Protein AF-A0A1E5JLS2-F1 (afdb_monomer_lite)

Secondary structure (DSSP, 8-state):
-----HHHHTPPPHHHHHHHHHHHHHHHHTTS-----HHHHHHHHHHHHTS-HHHHHHHHTT-HHHHHHHT-GGGHHHHHHHHHHHTTT-----TT---TTSPPPPP-----TTS-HHHHHHHHHHHHHHHHHHT-SSHHHHTTHHHHHHHHHHTT-HHHHHHHHHHHHHTT-HHHHHHHHHHHHHHHSHHHHHHHHHHHHHTT-HHHHHHHHHHHHHHGGG-HHHHHHHTTT--HHHHHHHTT-S-HHHHHHHHHHHTT--HHHIIIIIHHHHHHHHHHHHHHHHHHHHHHHHHHHHHHHTSSS--

Radius of gyration: 22.52 Å; chains: 1; bounding box: 64×56×57 Å

Structure (mmCIF, N/CA/C/O backbone):
data_AF-A0A1E5JLS2-F1
#
_entry.id   AF-A0A1E5JLS2-F1
#
loop_
_atom_site.group_PDB
_atom_site.id
_atom_site.type_symbol
_atom_site.label_atom_id
_atom_site.label_alt_id
_atom_site.label_comp_id
_atom_site.label_asym_id
_atom_site.label_entity_id
_atom_site.label_seq_id
_atom_site.pdbx_PDB_ins_code
_atom_site.Cartn_x
_atom_site.Cartn_y
_atom_site.Cartn_z
_atom_site.occupancy
_atom_site.B_iso_or_equiv
_atom_site.auth_seq_id
_atom_site.auth_comp_id
_atom_site.auth_asym_id
_atom_site.auth_atom_id
_atom_site.pdbx_PDB_model_num
ATOM 1 N N . MET A 1 1 ? 0.277 -10.125 23.433 1.00 74.19 1 MET A N 1
ATOM 2 C CA . MET A 1 1 ? -0.309 -10.535 22.139 1.00 74.19 1 MET A CA 1
ATOM 3 C C . MET A 1 1 ? -0.259 -12.048 22.099 1.00 74.19 1 MET A C 1
ATOM 5 O O . MET A 1 1 ? 0.750 -12.600 22.521 1.00 74.19 1 MET A O 1
ATOM 9 N N . GLU A 1 2 ? -1.341 -12.707 21.701 1.00 82.81 2 GLU A N 1
ATOM 10 C CA . GLU A 1 2 ? -1.431 -14.172 21.689 1.00 82.81 2 GLU A CA 1
ATOM 11 C C . GLU A 1 2 ? -1.389 -14.702 20.254 1.00 82.81 2 GLU A C 1
ATOM 13 O O . GLU A 1 2 ? -1.868 -14.052 19.325 1.00 82.81 2 GLU A O 1
ATOM 18 N N . HIS A 1 3 ? -0.811 -15.889 20.062 1.00 88.25 3 HIS A N 1
ATOM 19 C CA . HIS A 1 3 ? -0.786 -16.548 18.759 1.00 88.25 3 HIS A CA 1
ATOM 20 C C . HIS A 1 3 ? -2.122 -17.230 18.477 1.00 88.25 3 HIS A C 1
ATOM 22 O O . HIS A 1 3 ? -2.352 -18.370 18.888 1.00 88.25 3 HIS A O 1
ATOM 28 N N . ILE A 1 4 ? -2.994 -16.548 17.742 1.00 91.31 4 ILE A N 1
ATOM 29 C CA . ILE A 1 4 ? -4.326 -17.050 17.405 1.00 91.31 4 ILE A CA 1
ATOM 30 C C . ILE A 1 4 ? -4.584 -17.001 15.889 1.00 91.31 4 ILE A C 1
ATOM 32 O O . ILE A 1 4 ? -4.077 -16.101 15.207 1.00 91.31 4 ILE A O 1
ATOM 36 N N . PRO A 1 5 ? -5.364 -17.950 15.333 1.00 91.62 5 PRO A N 1
ATOM 37 C CA . PRO A 1 5 ? -5.808 -17.885 13.943 1.00 91.62 5 PRO A CA 1
ATOM 38 C C . PRO A 1 5 ? -6.613 -16.610 13.675 1.00 91.62 5 PRO A C 1
ATOM 40 O O . PRO A 1 5 ? -7.344 -16.149 14.551 1.00 91.62 5 PRO A O 1
ATOM 43 N N . PHE A 1 6 ? -6.567 -16.097 12.442 1.00 89.25 6 PHE A N 1
ATOM 44 C CA . PHE A 1 6 ? -7.318 -14.895 12.049 1.00 89.25 6 PHE A CA 1
ATOM 45 C C . PHE A 1 6 ? -8.823 -14.998 12.360 1.00 89.25 6 PHE A C 1
ATOM 47 O O . PHE A 1 6 ? -9.441 -14.038 12.809 1.00 89.25 6 PHE A O 1
ATOM 54 N N . THR A 1 7 ? -9.410 -16.185 12.182 1.00 89.69 7 THR A N 1
ATOM 55 C CA . THR A 1 7 ? -10.832 -16.446 12.460 1.00 89.69 7 THR A CA 1
ATOM 56 C C . THR A 1 7 ? -11.202 -16.301 13.932 1.00 89.69 7 THR A C 1
ATOM 58 O O . THR A 1 7 ? -12.337 -15.951 14.229 1.00 89.69 7 THR A O 1
ATOM 61 N N . GLU A 1 8 ? -10.275 -16.580 14.849 1.00 92.00 8 GLU A N 1
ATOM 62 C CA . GLU A 1 8 ? -10.474 -16.353 16.284 1.00 92.00 8 GLU A CA 1
ATOM 63 C C . GLU A 1 8 ? -10.128 -14.915 16.654 1.00 92.00 8 GLU A C 1
ATOM 65 O O . GLU A 1 8 ? -10.829 -14.294 17.445 1.00 92.00 8 GLU A O 1
ATOM 70 N N . PHE A 1 9 ? -9.102 -14.352 16.017 1.00 91.12 9 PHE A N 1
ATOM 71 C CA . PHE A 1 9 ? -8.720 -12.964 16.210 1.00 91.12 9 PHE A CA 1
ATOM 72 C C . PHE A 1 9 ? -9.867 -12.005 15.940 1.00 91.12 9 PHE A C 1
ATOM 74 O O . PHE A 1 9 ? -10.060 -11.094 16.722 1.00 91.12 9 PHE A O 1
ATOM 81 N N . VAL A 1 10 ? -10.690 -12.191 14.914 1.00 91.88 10 VAL A N 1
ATOM 82 C CA . VAL A 1 10 ? -11.803 -11.254 14.662 1.00 91.88 10 VAL A CA 1
ATOM 83 C C . VAL A 1 10 ? -12.985 -11.395 15.637 1.00 91.88 10 VAL A C 1
ATOM 85 O O . VAL A 1 10 ? -13.866 -10.539 15.635 1.00 91.88 10 VAL A O 1
ATOM 88 N N . LYS A 1 11 ? -13.022 -12.429 16.493 1.00 93.19 11 LYS A N 1
ATOM 89 C CA . LYS A 1 11 ? -14.138 -12.656 17.429 1.00 93.19 11 LYS A CA 1
ATOM 90 C C . LYS A 1 11 ? -14.024 -11.803 18.679 1.00 93.19 11 LYS A C 1
ATOM 92 O O . LYS A 1 11 ? -13.071 -11.940 19.435 1.00 93.19 11 LYS A O 1
ATOM 97 N N . LEU A 1 12 ? -15.039 -10.995 18.937 1.00 93.12 12 LEU A N 1
ATOM 98 C CA . LEU A 1 12 ? -15.065 -10.105 20.092 1.00 93.12 12 LEU A CA 1
ATOM 99 C C . LEU A 1 12 ? -15.549 -10.817 21.362 1.00 93.12 12 LEU A C 1
ATOM 101 O O . LEU A 1 12 ? -16.460 -11.648 21.308 1.00 93.12 12 LEU A O 1
ATOM 105 N N . SER A 1 13 ? -14.968 -10.462 22.508 1.00 93.56 13 SER A N 1
ATOM 106 C CA . SER A 1 13 ? -15.474 -10.860 23.823 1.00 93.56 13 SER A CA 1
ATOM 107 C C . SER A 1 13 ? -16.795 -10.150 24.146 1.00 93.56 13 SER A C 1
ATOM 109 O O . SER A 1 13 ? -17.189 -9.175 23.501 1.00 93.56 13 SER A O 1
ATOM 111 N N . LYS A 1 14 ? -17.497 -10.618 25.184 1.00 94.31 14 LYS A N 1
ATOM 112 C CA . LYS A 1 14 ? -18.733 -9.970 25.641 1.00 94.31 14 LYS A CA 1
ATOM 113 C C . LYS A 1 14 ? -18.470 -8.543 26.135 1.00 94.31 14 LYS A C 1
ATOM 115 O O . LYS A 1 14 ? -19.267 -7.649 25.876 1.00 94.31 14 LYS A O 1
ATOM 120 N N . GLU A 1 15 ? -17.356 -8.332 26.823 1.00 93.94 15 GLU A N 1
ATOM 121 C CA . GLU A 1 15 ? -16.910 -7.032 27.326 1.00 93.94 15 GLU A CA 1
ATOM 122 C C . GLU A 1 15 ? -16.565 -6.085 26.170 1.00 93.94 15 GLU A C 1
ATOM 124 O O . GLU A 1 15 ? -16.972 -4.924 26.184 1.00 93.94 15 GLU A O 1
ATOM 129 N N . GLU A 1 16 ? -15.890 -6.595 25.135 1.00 94.31 16 GLU A N 1
ATOM 130 C CA . GLU A 1 16 ? -15.581 -5.840 23.915 1.00 94.31 16 GLU A CA 1
ATOM 131 C C . GLU A 1 16 ? -16.859 -5.422 23.172 1.00 94.31 16 GLU A C 1
ATOM 133 O O . GLU A 1 16 ? -16.978 -4.276 22.741 1.00 94.31 16 GLU A O 1
ATOM 138 N N . LEU A 1 17 ? -17.857 -6.308 23.083 1.00 93.38 17 LEU A N 1
ATOM 139 C CA . LEU A 1 17 ? -19.166 -5.975 22.512 1.00 93.38 17 LEU A CA 1
ATOM 140 C C . LEU A 1 17 ? -19.891 -4.893 23.324 1.00 93.38 17 LEU A C 1
ATOM 142 O O . LEU A 1 17 ? -20.446 -3.964 22.743 1.00 93.38 17 LEU A O 1
ATOM 146 N N . ILE A 1 18 ? -19.845 -4.963 24.659 1.00 92.88 18 ILE A N 1
ATOM 147 C CA . ILE A 1 18 ? -20.436 -3.933 25.527 1.00 92.88 18 ILE A CA 1
ATOM 148 C C . ILE A 1 18 ? -19.786 -2.568 25.279 1.00 92.88 18 ILE A C 1
ATOM 150 O O . ILE A 1 18 ? -20.497 -1.565 25.203 1.00 92.88 18 ILE A O 1
ATOM 154 N N . ALA A 1 19 ? -18.463 -2.525 25.105 1.00 92.62 19 ALA A N 1
ATOM 155 C CA . ALA A 1 19 ? -17.741 -1.292 24.795 1.00 92.62 19 ALA A CA 1
ATOM 156 C C . ALA A 1 19 ? -18.137 -0.690 23.431 1.00 92.62 19 ALA A C 1
ATOM 158 O O . ALA A 1 19 ? -18.098 0.528 23.266 1.00 92.62 19 ALA A O 1
ATOM 159 N N . LEU A 1 20 ? -18.560 -1.519 22.470 1.00 93.50 20 LEU A N 1
ATOM 160 C CA . LEU A 1 20 ? -19.018 -1.084 21.145 1.00 93.50 20 LEU A CA 1
ATOM 161 C C . LEU A 1 20 ? -20.494 -0.661 21.105 1.00 93.50 20 LEU A C 1
ATOM 163 O O . LEU A 1 20 ? -20.899 0.029 20.171 1.00 93.50 20 LEU A O 1
ATOM 167 N N . ASN A 1 21 ? -21.311 -1.024 22.096 1.00 92.00 21 ASN A N 1
ATOM 168 C CA . ASN A 1 21 ? -22.744 -0.704 22.096 1.00 92.00 21 ASN A CA 1
ATOM 169 C C . ASN A 1 21 ? -23.070 0.774 21.799 1.00 92.00 21 ASN A C 1
ATOM 171 O O . ASN A 1 21 ? -23.994 1.010 21.019 1.00 92.00 21 ASN A O 1
ATOM 175 N N . PRO A 1 22 ? -22.346 1.779 22.340 1.00 90.88 22 PRO A N 1
ATOM 176 C CA . PRO A 1 22 ? -22.648 3.180 22.053 1.00 90.88 22 PRO A CA 1
ATOM 177 C C . PRO A 1 22 ? -22.520 3.538 20.567 1.00 90.88 22 PRO A C 1
ATOM 179 O O . PRO A 1 22 ? -23.363 4.261 20.043 1.00 90.88 22 PRO A O 1
ATOM 182 N N . ILE A 1 23 ? -21.495 3.022 19.876 1.00 90.31 23 ILE A N 1
ATOM 183 C CA . ILE A 1 23 ? -21.289 3.306 18.448 1.00 90.31 23 ILE A CA 1
ATOM 184 C C . ILE A 1 23 ? -22.257 2.504 17.575 1.00 90.31 23 ILE A C 1
ATOM 186 O O . ILE A 1 23 ? -22.795 3.038 16.609 1.00 90.31 23 ILE A O 1
ATOM 190 N N . LEU A 1 24 ? -22.554 1.257 17.950 1.00 89.31 24 LEU A N 1
ATOM 191 C CA . LEU A 1 24 ? -23.517 0.422 17.230 1.00 89.31 24 LEU A CA 1
ATOM 192 C C . LEU A 1 24 ? -24.934 1.011 17.303 1.00 89.31 24 LEU A C 1
ATOM 194 O O . LEU A 1 24 ? -25.602 1.112 16.276 1.00 89.31 24 LEU A O 1
ATOM 198 N N . ALA A 1 25 ? -25.352 1.499 18.474 1.00 87.69 25 ALA A N 1
ATOM 199 C CA . ALA A 1 25 ? -26.635 2.181 18.637 1.00 87.69 25 ALA A CA 1
ATOM 200 C C . ALA A 1 25 ? -26.721 3.469 17.798 1.00 87.69 25 ALA A C 1
ATOM 202 O O . ALA A 1 25 ? -27.772 3.776 17.237 1.00 87.69 25 ALA A O 1
ATOM 203 N N . LEU A 1 26 ? -25.619 4.218 17.673 1.00 84.12 26 LEU A N 1
ATOM 204 C CA . LEU A 1 26 ? -25.571 5.410 16.822 1.00 84.12 26 LEU A CA 1
ATOM 205 C C . LEU A 1 26 ? -25.685 5.079 15.334 1.00 84.12 26 LEU A C 1
ATOM 207 O O . LEU A 1 26 ? -26.393 5.784 14.620 1.00 84.12 26 LEU A O 1
ATOM 211 N N . ILE A 1 27 ? -25.036 4.009 14.872 1.00 85.69 27 ILE A N 1
ATOM 212 C CA . ILE A 1 27 ? -25.142 3.537 13.482 1.00 85.69 27 ILE A CA 1
ATOM 213 C C . ILE A 1 27 ? -26.592 3.167 13.143 1.00 85.69 27 ILE A C 1
ATOM 215 O O . ILE A 1 27 ? -27.071 3.465 12.050 1.00 85.69 27 ILE A O 1
ATOM 219 N N . GLU A 1 28 ? -27.306 2.537 14.078 1.00 82.31 28 GLU A N 1
ATOM 220 C CA . GLU A 1 28 ? -28.725 2.207 13.910 1.00 82.31 28 GLU A CA 1
ATOM 221 C C . GLU A 1 28 ? -29.607 3.465 13.863 1.00 82.31 28 GLU A C 1
ATOM 223 O O . GLU A 1 28 ? -30.515 3.551 13.038 1.00 82.31 28 GLU A O 1
ATOM 228 N N . GLN A 1 29 ? -29.308 4.469 14.693 1.00 77.38 29 GLN A N 1
ATOM 229 C CA . GLN A 1 29 ? -30.049 5.735 14.748 1.00 77.38 29 GLN A CA 1
ATOM 230 C C . GLN A 1 29 ? -29.762 6.668 13.561 1.00 77.38 29 GLN A C 1
ATOM 232 O O . GLN A 1 29 ? -30.647 7.411 13.144 1.00 77.38 29 GLN A O 1
ATOM 237 N N . GLN A 1 30 ? -28.556 6.627 12.985 1.00 68.19 30 GLN A N 1
ATOM 238 C CA . GLN A 1 30 ? -28.158 7.458 11.840 1.00 68.19 30 GLN A CA 1
ATOM 239 C C . GLN A 1 30 ? -28.903 7.139 10.535 1.00 68.19 30 GLN A C 1
ATOM 241 O O . GLN A 1 30 ? -28.790 7.901 9.578 1.00 68.19 30 GLN A O 1
ATOM 246 N N . GLN A 1 31 ? -29.699 6.066 10.478 1.00 54.69 31 GLN A N 1
ATOM 247 C CA . GLN A 1 31 ? -30.594 5.813 9.341 1.00 54.69 31 GLN A CA 1
ATOM 248 C C . GLN A 1 31 ? -31.792 6.783 9.283 1.00 54.69 31 GLN A C 1
ATOM 250 O O . GLN A 1 31 ? -32.602 6.696 8.362 1.00 54.69 31 GLN A O 1
ATOM 255 N N . GLN A 1 32 ? -31.905 7.708 10.241 1.00 44.56 32 GLN A N 1
ATOM 256 C CA . GLN A 1 32 ? -32.919 8.757 10.293 1.00 44.56 32 GLN A CA 1
ATOM 257 C C . GLN A 1 32 ? -32.227 10.124 10.390 1.00 44.56 32 GLN A C 1
ATOM 259 O O . GLN A 1 32 ? -31.684 10.462 11.436 1.00 44.56 32 GLN A O 1
ATOM 264 N N . ASP A 1 33 ? -32.218 10.852 9.269 1.00 53.22 33 ASP A N 1
ATOM 265 C CA . ASP A 1 33 ? -31.893 12.276 9.083 1.00 53.22 33 ASP A CA 1
ATOM 266 C C . ASP A 1 33 ? -30.926 12.928 10.081 1.00 53.22 33 ASP A C 1
ATOM 268 O O . ASP A 1 33 ? -31.299 13.225 11.218 1.00 53.22 33 ASP A O 1
ATOM 272 N N . LYS A 1 34 ? -29.726 13.323 9.625 1.00 54.84 34 LYS A N 1
ATOM 273 C CA . LYS A 1 34 ? -28.994 14.411 10.292 1.00 54.84 34 LYS A CA 1
ATOM 274 C C . LYS A 1 34 ? -27.991 15.139 9.408 1.00 54.84 34 LYS A C 1
ATOM 276 O O . LYS A 1 34 ? -27.135 14.541 8.770 1.00 54.84 34 LYS A O 1
ATOM 281 N N . VAL A 1 35 ? -28.103 16.462 9.478 1.00 55.00 35 VAL A N 1
ATOM 282 C CA . VAL A 1 35 ? -27.131 17.457 9.027 1.00 55.00 35 VAL A CA 1
ATOM 283 C C . VAL A 1 35 ? -25.871 17.339 9.890 1.00 55.00 35 VAL A C 1
ATOM 285 O O . VAL A 1 35 ? -25.956 17.307 11.122 1.00 55.00 35 VAL A O 1
ATOM 288 N N . GLU A 1 36 ? -24.709 17.263 9.249 1.00 65.06 36 GLU A N 1
ATOM 289 C CA . GLU A 1 36 ? -23.407 17.240 9.914 1.00 65.06 36 GLU A CA 1
ATOM 290 C C . GLU A 1 36 ? -23.174 18.571 10.646 1.00 65.06 36 GLU A C 1
ATOM 292 O O . GLU A 1 36 ? -23.172 19.641 10.044 1.00 65.06 36 GLU A O 1
ATOM 297 N N . THR A 1 37 ? -23.017 18.521 11.970 1.00 70.00 37 THR A N 1
ATOM 298 C CA . THR A 1 37 ? -22.705 19.697 12.800 1.00 70.00 37 THR A CA 1
ATOM 299 C C . THR A 1 37 ? -21.435 19.435 13.598 1.00 70.00 37 THR A C 1
ATOM 301 O O . THR A 1 37 ? -21.170 18.297 13.980 1.00 70.00 37 THR A O 1
ATOM 304 N N . GLU A 1 38 ? -20.670 20.477 13.925 1.00 72.19 38 GLU A N 1
ATOM 305 C CA . GLU A 1 38 ? -19.446 20.348 14.736 1.00 72.19 38 GLU A CA 1
ATOM 306 C C . GLU A 1 38 ? -19.695 19.648 16.085 1.00 72.19 38 GLU A C 1
ATOM 308 O O . GLU A 1 38 ? -18.884 18.842 16.545 1.00 72.19 38 GLU A O 1
ATOM 313 N N . ALA A 1 39 ? -20.856 19.901 16.700 1.00 75.81 39 ALA A N 1
ATOM 314 C CA . ALA A 1 39 ? -21.270 19.240 17.934 1.00 75.81 39 ALA A CA 1
ATOM 315 C C . ALA A 1 39 ? -21.462 17.726 17.743 1.00 75.81 39 ALA A C 1
ATOM 317 O O . ALA A 1 39 ? -21.067 16.938 18.604 1.00 75.81 39 ALA A O 1
ATOM 318 N N . TYR A 1 40 ? -22.029 17.312 16.607 1.00 77.88 40 TYR A N 1
ATOM 319 C CA . TYR A 1 40 ? -22.178 15.903 16.262 1.00 77.88 40 TYR A CA 1
ATOM 320 C C . TYR A 1 40 ? -20.813 15.227 16.074 1.00 77.88 40 TYR A C 1
ATOM 322 O O . TYR A 1 40 ? -20.554 14.184 16.678 1.00 77.88 40 TYR A O 1
ATOM 330 N N . THR A 1 41 ? -19.900 15.869 15.343 1.00 77.56 41 THR A N 1
ATOM 331 C CA . THR A 1 41 ? -18.512 15.414 15.161 1.00 77.56 41 THR A CA 1
ATOM 332 C C . THR A 1 41 ? -17.801 15.192 16.491 1.00 77.56 41 THR A C 1
ATOM 334 O O . THR A 1 41 ? -17.179 14.149 16.704 1.00 77.56 41 THR A O 1
ATOM 337 N N . ALA A 1 42 ? -17.911 16.151 17.414 1.00 82.00 42 ALA A N 1
ATOM 338 C CA . ALA A 1 42 ? -17.268 16.071 18.721 1.00 82.00 42 ALA A CA 1
ATOM 339 C C . ALA A 1 42 ? -17.778 14.877 19.545 1.00 82.00 42 ALA A C 1
ATOM 341 O O . ALA A 1 42 ? -16.978 14.176 20.172 1.00 82.00 42 ALA A O 1
ATOM 342 N N . VAL A 1 43 ? -19.088 14.607 19.506 1.00 84.00 43 VAL A N 1
ATOM 343 C CA . VAL A 1 43 ? -19.690 13.438 20.166 1.00 84.00 43 VAL A CA 1
ATOM 344 C C . VAL A 1 43 ? -19.155 12.140 19.565 1.00 84.00 43 VAL A C 1
ATOM 346 O O . VAL A 1 43 ? -18.728 11.261 20.317 1.00 84.00 43 VAL A O 1
ATOM 349 N N . LEU A 1 44 ? -19.110 12.030 18.232 1.00 85.19 44 LEU A N 1
ATOM 350 C CA . LEU A 1 44 ? -18.597 10.836 17.554 1.00 85.19 44 LEU A CA 1
ATOM 351 C C . LEU A 1 44 ? -17.142 10.546 17.917 1.00 85.19 44 LEU A C 1
ATOM 353 O O . LEU A 1 44 ? -16.807 9.435 18.333 1.00 85.19 44 LEU A O 1
ATOM 357 N N . VAL A 1 45 ? -16.284 11.562 17.813 1.00 86.75 45 VAL A N 1
ATOM 358 C CA . VAL A 1 45 ? -14.863 11.444 18.149 1.00 86.75 45 VAL A CA 1
ATOM 359 C C . VAL A 1 45 ? -14.685 11.050 19.614 1.00 86.75 45 VAL A C 1
ATOM 361 O O . VAL A 1 45 ? -13.843 10.207 19.920 1.00 86.75 45 VAL A O 1
ATOM 364 N N . ASN A 1 46 ? -15.472 11.621 20.529 1.00 88.44 46 ASN A N 1
ATOM 365 C CA . ASN A 1 46 ? -15.387 11.286 21.948 1.00 88.44 46 ASN A CA 1
ATOM 366 C C . ASN A 1 46 ? -15.777 9.827 22.227 1.00 88.44 46 ASN A C 1
ATOM 368 O O . ASN A 1 46 ? -15.103 9.153 23.000 1.00 88.44 46 ASN A O 1
ATOM 372 N N . ILE A 1 47 ? -16.822 9.315 21.575 1.00 88.94 47 ILE A N 1
ATOM 373 C CA . ILE A 1 47 ? -17.227 7.908 21.713 1.00 88.94 47 ILE A CA 1
ATOM 374 C C . ILE A 1 47 ? -16.121 6.986 21.204 1.00 88.94 47 ILE A C 1
ATOM 376 O O . ILE A 1 47 ? -15.699 6.086 21.924 1.00 88.94 47 ILE A O 1
ATOM 380 N N . ILE A 1 48 ? -15.596 7.254 20.007 1.00 91.38 48 ILE A N 1
ATOM 381 C CA . ILE A 1 48 ? -14.540 6.441 19.392 1.00 91.38 48 ILE A CA 1
ATOM 382 C C . ILE A 1 48 ? -13.262 6.438 20.237 1.00 91.38 48 ILE A C 1
ATOM 384 O O . ILE A 1 48 ? -12.635 5.394 20.396 1.00 91.38 48 ILE A O 1
ATOM 388 N N . LYS A 1 49 ? -12.871 7.580 20.815 1.00 90.06 49 LYS A N 1
ATOM 389 C CA . LYS A 1 49 ? -11.677 7.687 21.673 1.00 90.06 49 LYS A CA 1
ATOM 390 C C . LYS A 1 49 ? -11.729 6.790 22.910 1.00 90.06 49 LYS A C 1
ATOM 392 O O . LYS A 1 49 ? -10.672 6.398 23.394 1.00 90.06 49 LYS A O 1
ATOM 397 N N . ASN A 1 50 ? -12.926 6.476 23.401 1.00 90.38 50 ASN A N 1
ATOM 398 C CA . ASN A 1 50 ? -13.124 5.625 24.575 1.00 90.38 50 ASN A CA 1
ATOM 399 C C . ASN A 1 50 ? -13.144 4.124 24.242 1.00 90.38 50 ASN A C 1
ATOM 401 O O . ASN A 1 50 ? -13.239 3.302 25.151 1.00 90.38 50 ASN A O 1
ATOM 405 N N . ILE A 1 51 ? -13.051 3.758 22.961 1.00 93.44 51 ILE A N 1
ATOM 406 C CA . ILE A 1 51 ? -12.984 2.372 22.500 1.00 93.44 51 ILE A CA 1
ATOM 407 C C . ILE A 1 51 ? -11.522 2.048 22.180 1.00 93.44 51 ILE A C 1
ATOM 409 O O . ILE A 1 51 ? -10.823 2.831 21.530 1.00 93.44 51 ILE A O 1
ATOM 413 N N . ASP A 1 52 ? -11.048 0.881 22.620 1.00 94.00 52 ASP A N 1
ATOM 414 C CA . ASP A 1 52 ? -9.735 0.392 22.207 1.00 94.00 52 ASP A CA 1
ATOM 415 C C . ASP A 1 52 ? -9.674 0.268 20.674 1.00 94.00 52 ASP A C 1
ATOM 417 O O . ASP A 1 52 ? -10.560 -0.309 20.040 1.00 94.00 52 ASP A O 1
ATOM 421 N N . LEU A 1 53 ? -8.622 0.814 20.059 1.00 93.19 53 LEU A N 1
ATOM 422 C CA . LEU A 1 53 ? -8.513 0.831 18.598 1.00 93.19 53 LEU A CA 1
ATOM 423 C C . LEU A 1 53 ? -8.428 -0.587 18.024 1.00 93.19 53 LEU A C 1
ATOM 425 O O . LEU A 1 53 ? -8.971 -0.837 16.951 1.00 93.19 53 LEU A O 1
ATOM 429 N N . GLY A 1 54 ? -7.772 -1.513 18.726 1.00 93.69 54 GLY A N 1
ATOM 430 C CA . GLY A 1 54 ? -7.702 -2.908 18.313 1.00 93.69 54 GLY A CA 1
ATOM 431 C C . GLY A 1 54 ? -9.078 -3.563 18.304 1.00 93.69 54 GLY A C 1
ATOM 432 O O . GLY A 1 54 ? -9.434 -4.211 17.321 1.00 93.69 54 GLY A O 1
ATOM 433 N N . VAL A 1 55 ? -9.881 -3.330 19.345 1.00 95.38 55 VAL A N 1
ATOM 434 C CA . VAL A 1 55 ? -11.287 -3.768 19.414 1.00 95.38 55 VAL A CA 1
ATOM 435 C C . VAL A 1 55 ? -12.101 -3.186 18.261 1.00 95.38 55 VAL A C 1
ATOM 437 O O . VAL A 1 55 ? -12.772 -3.936 17.551 1.00 95.38 55 VAL A O 1
ATOM 440 N N . LEU A 1 56 ? -12.001 -1.876 18.021 1.00 96.06 56 LEU A N 1
ATOM 441 C CA . LEU A 1 56 ? -12.716 -1.205 16.934 1.00 96.06 56 LEU A CA 1
ATOM 442 C C . LEU A 1 56 ? -12.326 -1.772 15.559 1.00 96.06 56 LEU A C 1
ATOM 444 O O . LEU A 1 56 ? -13.198 -2.110 14.762 1.00 96.06 56 LEU A O 1
ATOM 448 N N . ILE A 1 57 ? -11.026 -1.936 15.297 1.00 95.94 57 ILE A N 1
ATOM 449 C CA . ILE A 1 57 ? -10.508 -2.523 14.052 1.00 95.94 57 ILE A CA 1
ATOM 450 C C . ILE A 1 57 ? -11.014 -3.957 13.882 1.00 95.94 57 ILE A C 1
ATOM 452 O O . ILE A 1 57 ? -11.544 -4.294 12.824 1.00 95.94 57 ILE A O 1
ATOM 456 N N . ARG A 1 58 ? -10.900 -4.803 14.912 1.00 95.19 58 ARG A N 1
ATOM 457 C CA . ARG A 1 58 ? -11.374 -6.197 14.868 1.00 95.19 58 ARG A CA 1
ATOM 458 C C . ARG A 1 58 ? -12.868 -6.270 14.564 1.00 95.19 58 ARG A C 1
ATOM 460 O O . ARG A 1 58 ? -13.282 -7.070 13.725 1.00 95.19 58 ARG A O 1
ATOM 467 N N . ALA A 1 59 ? -13.656 -5.387 15.175 1.00 95.25 59 ALA A N 1
ATOM 468 C CA . ALA A 1 59 ? -15.089 -5.291 14.938 1.00 95.25 59 ALA A CA 1
ATOM 469 C C . ALA A 1 59 ? -15.420 -4.964 13.474 1.00 95.25 59 ALA A C 1
ATOM 471 O O . ALA A 1 59 ? -16.341 -5.558 12.916 1.00 95.25 59 ALA A O 1
ATOM 472 N N . THR A 1 60 ? -14.650 -4.092 12.815 1.00 95.88 60 THR A N 1
ATOM 473 C CA . THR A 1 60 ? -14.923 -3.688 11.419 1.00 95.88 60 THR A CA 1
ATOM 474 C C . THR A 1 60 ? -14.870 -4.847 10.418 1.00 95.88 60 THR A C 1
ATOM 476 O O . THR A 1 60 ? -15.571 -4.812 9.412 1.00 95.88 60 THR A O 1
ATOM 479 N N . PHE A 1 61 ? -14.129 -5.925 10.710 1.00 93.50 61 PHE A N 1
ATOM 480 C CA . PHE A 1 61 ? -14.120 -7.128 9.862 1.00 93.50 61 PHE A CA 1
ATOM 481 C C . PHE A 1 61 ? -15.412 -7.946 9.945 1.00 93.50 61 PHE A C 1
ATOM 483 O O . PHE A 1 61 ? -15.710 -8.709 9.028 1.00 93.50 61 PHE A O 1
ATOM 490 N N . THR A 1 62 ? -16.165 -7.807 11.037 1.00 90.19 62 THR A N 1
ATOM 491 C CA . THR A 1 62 ? -17.405 -8.562 11.283 1.00 90.19 62 THR A CA 1
ATOM 492 C C . THR A 1 62 ? -18.652 -7.699 11.065 1.00 90.19 62 THR A C 1
ATOM 494 O O . THR A 1 62 ? -19.713 -8.222 10.731 1.00 90.19 62 THR A O 1
ATOM 497 N N . TYR A 1 63 ? -18.529 -6.375 11.205 1.00 91.44 63 TYR A N 1
ATOM 498 C CA . TYR A 1 63 ? -19.626 -5.414 11.095 1.00 91.44 63 TYR A CA 1
ATOM 499 C C . TYR A 1 63 ? -19.349 -4.390 9.977 1.00 91.44 63 TYR A C 1
ATOM 501 O O . TYR A 1 63 ? -18.796 -3.327 10.257 1.00 91.44 63 TYR A O 1
ATOM 509 N N . PRO A 1 64 ? -19.771 -4.645 8.720 1.00 90.88 64 PRO A N 1
ATOM 510 C CA . PRO A 1 64 ? -19.482 -3.754 7.589 1.00 90.88 64 PRO A CA 1
ATOM 511 C C . PRO A 1 64 ? -19.976 -2.316 7.785 1.00 90.88 64 PRO A C 1
ATOM 513 O O . PRO A 1 64 ? -19.245 -1.375 7.514 1.00 90.88 64 PRO A O 1
ATOM 516 N N . LYS A 1 65 ? -21.168 -2.133 8.371 1.00 91.12 65 LYS A N 1
ATOM 517 C CA . LYS A 1 65 ? -21.698 -0.791 8.671 1.00 91.12 65 LYS A CA 1
ATOM 518 C C . LYS A 1 65 ? -20.811 0.004 9.635 1.00 91.12 65 LYS A C 1
ATOM 520 O O . LYS A 1 65 ? -20.793 1.226 9.570 1.00 91.12 65 LYS A O 1
ATOM 525 N N . LEU A 1 66 ? -20.101 -0.675 10.539 1.00 92.88 66 LEU A N 1
ATOM 526 C CA . LEU A 1 66 ? -19.141 -0.031 11.434 1.00 92.88 66 LEU A CA 1
ATOM 527 C C . LEU A 1 66 ? -17.868 0.370 10.681 1.00 92.88 66 LEU A C 1
ATOM 529 O O . LEU A 1 66 ? -17.306 1.417 10.983 1.00 92.88 66 LEU A O 1
ATOM 533 N N . ASP A 1 67 ? -17.432 -0.423 9.699 1.00 94.44 67 ASP A N 1
ATOM 534 C CA . ASP A 1 67 ? -16.324 -0.040 8.816 1.00 94.44 67 ASP A CA 1
ATOM 535 C C . ASP A 1 67 ? -16.660 1.228 8.024 1.00 94.44 67 ASP A C 1
ATOM 537 O O . ASP A 1 67 ? -15.889 2.187 8.054 1.00 94.44 67 ASP A O 1
ATOM 541 N N . ASP A 1 68 ? -17.843 1.265 7.404 1.00 91.31 68 ASP A N 1
ATOM 542 C CA . ASP A 1 68 ? -18.338 2.433 6.667 1.00 91.31 68 ASP A CA 1
ATOM 543 C C . ASP A 1 68 ? -18.466 3.657 7.586 1.00 91.31 68 ASP A C 1
ATOM 545 O O . ASP A 1 68 ? -18.024 4.754 7.246 1.00 91.31 68 ASP A O 1
ATOM 549 N N . PHE A 1 69 ? -19.002 3.462 8.795 1.00 90.31 69 PHE A N 1
ATOM 550 C CA . PHE A 1 69 ? -19.135 4.522 9.791 1.00 90.31 69 PHE A CA 1
ATOM 551 C C . PHE A 1 69 ? -17.780 5.100 10.216 1.00 90.31 69 PHE A C 1
ATOM 553 O O . PHE A 1 69 ? -17.613 6.315 10.302 1.00 90.31 69 PHE A O 1
ATOM 560 N N . CYS A 1 70 ? -16.779 4.250 10.453 1.00 92.50 70 CYS A N 1
ATOM 561 C CA . CYS A 1 70 ? -15.429 4.705 10.780 1.00 92.50 70 CYS A CA 1
ATOM 562 C C . CYS A 1 70 ? -14.764 5.462 9.619 1.00 92.50 70 CYS A C 1
ATOM 564 O O . CYS A 1 70 ? -13.795 6.178 9.852 1.00 92.50 70 CYS A O 1
ATOM 566 N N . LYS A 1 71 ? -15.276 5.346 8.391 1.00 91.19 71 LYS A N 1
ATOM 567 C CA . LYS A 1 71 ? -14.764 6.029 7.195 1.00 91.19 71 LYS A CA 1
ATOM 568 C C . LYS A 1 71 ? -15.539 7.297 6.834 1.00 91.19 71 LYS A C 1
ATOM 570 O O . LYS A 1 71 ? -15.256 7.892 5.797 1.00 91.19 71 LYS A O 1
ATOM 575 N N . LEU A 1 72 ? -16.477 7.736 7.677 1.00 87.88 72 LEU A N 1
ATOM 576 C CA . LEU A 1 72 ? -17.187 8.996 7.462 1.00 87.88 72 LEU A CA 1
ATOM 577 C C . LEU A 1 72 ? -16.195 10.175 7.353 1.00 87.88 72 LEU A C 1
ATOM 579 O O . LEU A 1 72 ? -15.288 10.267 8.191 1.00 87.88 72 LEU A O 1
ATOM 583 N N . PRO A 1 73 ? -16.381 11.111 6.396 1.00 86.81 73 PRO A N 1
ATOM 584 C CA . PRO A 1 73 ? -15.470 12.243 6.178 1.00 86.81 73 PRO A CA 1
ATOM 585 C C . PRO A 1 73 ? -15.190 13.054 7.445 1.00 86.81 73 PRO A C 1
ATOM 587 O O . PRO A 1 73 ? -14.053 13.441 7.714 1.00 86.81 73 PRO A O 1
ATOM 590 N N . VAL A 1 74 ? -16.214 13.201 8.286 1.00 85.94 74 VAL A N 1
ATOM 591 C CA . VAL A 1 74 ? -16.173 13.897 9.574 1.00 85.94 74 VAL A CA 1
ATOM 592 C C . VAL A 1 74 ? -15.138 13.338 10.568 1.00 85.94 74 VAL A C 1
ATOM 594 O O . VAL A 1 74 ? -14.668 14.052 11.454 1.00 85.94 74 VAL A O 1
ATOM 597 N N . LEU A 1 75 ? -14.750 12.065 10.424 1.00 90.19 75 LEU A N 1
ATOM 598 C CA . LEU A 1 75 ? -13.738 11.405 11.253 1.00 90.19 75 LEU A CA 1
ATOM 599 C C . LEU A 1 75 ? -12.330 11.465 10.642 1.00 90.19 75 LEU A C 1
ATOM 601 O O . LEU A 1 75 ? -11.356 11.153 11.332 1.00 90.19 75 LEU A O 1
ATOM 605 N N . THR A 1 76 ? -12.187 11.896 9.385 1.00 90.44 76 THR A N 1
ATOM 606 C CA . THR A 1 76 ? -10.897 11.965 8.679 1.00 90.44 76 THR A CA 1
ATOM 607 C C . THR A 1 76 ? -9.832 12.745 9.453 1.00 90.44 76 THR A C 1
ATOM 609 O O . THR A 1 76 ? -8.736 12.207 9.618 1.00 90.44 76 THR A O 1
ATOM 612 N N . PRO A 1 77 ? -10.101 13.944 10.018 1.00 91.12 77 PRO A N 1
ATOM 613 C CA . PRO A 1 77 ? -9.089 14.667 10.792 1.00 91.12 77 PRO A CA 1
ATOM 614 C C . PRO A 1 77 ? -8.599 13.884 12.017 1.00 91.12 77 PRO A C 1
ATOM 616 O O . PRO A 1 77 ? -7.407 13.885 12.327 1.00 91.12 77 PRO A O 1
ATOM 619 N N . PHE A 1 78 ? -9.505 13.169 12.692 1.00 93.31 78 PHE A N 1
ATOM 620 C CA . PHE A 1 78 ? -9.168 12.343 13.849 1.00 93.31 78 PHE A CA 1
ATOM 621 C C . PHE A 1 78 ? -8.276 11.156 13.460 1.00 93.31 78 PHE A C 1
ATOM 623 O O . PHE A 1 78 ? -7.269 10.893 14.125 1.00 93.31 78 PHE A O 1
ATOM 630 N N . TRP A 1 79 ? -8.600 10.463 12.365 1.00 95.25 79 TRP A N 1
ATOM 631 C CA . TRP A 1 79 ? -7.783 9.353 11.875 1.00 95.25 79 TRP A CA 1
ATOM 632 C C . TRP A 1 79 ? -6.436 9.809 11.322 1.00 95.25 79 TRP A C 1
ATOM 634 O O . TRP A 1 79 ? -5.435 9.152 11.598 1.00 95.25 79 TRP A O 1
ATOM 644 N N . ASN A 1 80 ? -6.391 10.942 10.616 1.00 94.44 80 ASN A N 1
ATOM 645 C CA . ASN A 1 80 ? -5.160 11.559 10.113 1.00 94.44 80 ASN A CA 1
ATOM 646 C C . ASN A 1 80 ? -4.165 11.824 11.237 1.00 94.44 80 ASN A C 1
ATOM 648 O O . ASN A 1 80 ? -2.999 11.449 11.121 1.00 94.44 80 ASN A O 1
ATOM 652 N N . GLU A 1 81 ? -4.635 12.395 12.345 1.00 93.38 81 GLU A N 1
ATOM 653 C CA . GLU A 1 81 ? -3.786 12.626 13.509 1.00 93.38 81 GLU A CA 1
ATOM 654 C C . GLU A 1 81 ? -3.287 11.309 14.114 1.00 93.38 81 GLU A C 1
ATOM 656 O O . GLU A 1 81 ? -2.099 11.149 14.394 1.00 93.38 81 GLU A O 1
ATOM 661 N N . ARG A 1 82 ? -4.167 10.313 14.259 1.00 93.25 82 ARG A N 1
ATOM 662 C CA . ARG A 1 82 ? -3.780 9.009 14.814 1.00 93.25 82 ARG A CA 1
ATOM 663 C C . ARG A 1 82 ? -2.781 8.258 13.926 1.00 93.25 82 ARG A C 1
ATOM 665 O O . ARG A 1 82 ? -1.870 7.610 14.441 1.00 93.25 82 ARG A O 1
ATOM 672 N N . TRP A 1 83 ? -2.919 8.365 12.609 1.00 94.06 83 TRP A N 1
ATOM 673 C CA . TRP A 1 83 ? -1.982 7.811 11.633 1.00 94.06 83 TRP A CA 1
ATOM 674 C C . TRP A 1 83 ? -0.623 8.494 11.693 1.00 94.06 83 TRP A C 1
ATOM 676 O O . TRP A 1 83 ? 0.383 7.808 11.852 1.00 94.06 83 TRP A O 1
ATOM 686 N N . ARG A 1 84 ? -0.595 9.831 11.688 1.00 92.44 84 ARG A N 1
ATOM 687 C CA . ARG A 1 84 ? 0.632 10.625 11.829 1.00 92.44 84 ARG A CA 1
ATOM 688 C C . ARG A 1 84 ? 1.453 10.193 13.041 1.00 92.44 84 ARG A C 1
ATOM 690 O O . ARG A 1 84 ? 2.641 9.899 12.921 1.00 92.44 84 ARG A O 1
ATOM 697 N N . LEU A 1 85 ? 0.788 10.062 14.190 1.00 89.56 85 LEU A N 1
ATOM 698 C CA . LEU A 1 85 ? 1.402 9.629 15.446 1.00 89.56 85 LEU A CA 1
ATOM 699 C C . LEU A 1 85 ? 1.900 8.176 15.427 1.00 89.56 85 LEU A C 1
ATOM 701 O O . LEU A 1 85 ? 2.820 7.851 16.175 1.00 89.56 85 LEU A O 1
ATOM 705 N N . SER A 1 86 ? 1.337 7.314 14.575 1.00 87.81 86 SER A N 1
ATOM 706 C CA . SER A 1 86 ? 1.741 5.905 14.475 1.00 87.81 86 SER A CA 1
ATOM 707 C C . SER A 1 86 ? 3.132 5.720 13.849 1.00 87.81 86 SER A C 1
ATOM 709 O O . SER A 1 86 ? 3.723 4.659 14.018 1.00 87.81 86 SER A O 1
ATOM 711 N N . GLY A 1 87 ? 3.682 6.738 13.174 1.00 78.56 87 GLY A N 1
ATOM 712 C CA . GLY A 1 87 ? 5.034 6.696 12.596 1.00 78.56 87 GLY A CA 1
ATOM 713 C C . GLY A 1 87 ? 6.167 6.947 13.600 1.00 78.56 87 GLY A C 1
ATOM 714 O O . GLY A 1 87 ? 7.301 6.538 13.358 1.00 78.56 87 GLY A O 1
ATOM 715 N N . ARG A 1 88 ? 5.866 7.560 14.757 1.00 70.31 88 ARG A N 1
ATOM 716 C CA . ARG A 1 88 ? 6.857 8.145 15.691 1.00 70.31 88 ARG A CA 1
ATOM 717 C C . ARG A 1 88 ? 7.810 7.157 16.368 1.00 70.31 88 ARG A C 1
ATOM 719 O O . ARG A 1 88 ? 8.700 7.584 17.094 1.00 70.31 88 ARG A O 1
ATOM 726 N N . GLY A 1 89 ? 7.630 5.856 16.154 1.00 59.66 89 GLY A N 1
ATOM 727 C CA . GLY A 1 89 ? 8.491 4.799 16.690 1.00 59.66 89 GLY A CA 1
ATOM 728 C C . GLY A 1 89 ? 9.259 4.010 15.630 1.00 59.66 89 GLY A C 1
ATOM 729 O O . GLY A 1 89 ? 9.722 2.918 15.947 1.00 59.66 89 GLY A O 1
ATOM 730 N N . HIS A 1 90 ? 9.308 4.462 14.372 1.00 55.31 90 HIS A N 1
ATOM 731 C CA . HIS A 1 90 ? 9.874 3.702 13.242 1.00 55.31 90 HIS A CA 1
ATOM 732 C C . HIS A 1 90 ? 11.040 4.418 12.546 1.00 55.31 90 HIS A C 1
ATOM 734 O O . HIS A 1 90 ? 11.262 4.182 11.367 1.00 55.31 90 HIS A O 1
ATOM 740 N N . ASN A 1 91 ? 11.794 5.271 13.251 1.00 52.56 91 ASN A N 1
ATOM 741 C CA . ASN A 1 91 ? 13.020 5.819 12.668 1.00 52.56 91 ASN A CA 1
ATOM 742 C C . ASN A 1 91 ? 14.015 4.684 12.382 1.00 52.56 91 ASN A C 1
ATOM 744 O O . ASN A 1 91 ? 14.390 3.986 13.332 1.00 52.56 91 ASN A O 1
ATOM 748 N N . PRO A 1 92 ? 14.489 4.521 11.135 1.00 47.06 92 PRO A N 1
ATOM 749 C CA . PRO A 1 92 ? 15.778 3.893 10.929 1.00 47.06 92 PRO A CA 1
ATOM 750 C C . PRO A 1 92 ? 16.811 4.786 11.625 1.00 47.06 92 PRO A C 1
ATOM 752 O O . PRO A 1 92 ? 16.955 5.964 11.308 1.00 47.06 92 PRO A O 1
ATOM 755 N N . ILE A 1 93 ? 17.450 4.266 12.671 1.00 50.72 93 ILE A N 1
ATOM 756 C CA . ILE A 1 93 ? 18.685 4.867 13.167 1.00 50.72 93 ILE A CA 1
ATOM 757 C C . ILE A 1 93 ? 19.747 4.334 12.216 1.00 50.72 93 ILE A C 1
ATOM 759 O O . ILE A 1 93 ? 20.178 3.192 12.371 1.00 50.72 93 ILE A O 1
ATOM 763 N N . ASP A 1 94 ? 20.108 5.114 11.204 1.00 45.06 94 ASP A N 1
ATOM 764 C CA . ASP A 1 94 ? 21.328 4.832 10.462 1.00 45.06 94 ASP A CA 1
ATOM 765 C C . ASP A 1 94 ? 22.496 5.022 11.438 1.00 45.06 94 ASP A C 1
ATOM 767 O O . ASP A 1 94 ? 22.663 6.089 12.030 1.00 45.06 94 ASP A O 1
ATOM 771 N N . GLU A 1 95 ? 23.295 3.971 11.645 1.00 46.31 95 GLU A N 1
ATOM 772 C CA . GLU A 1 95 ? 24.473 4.004 12.528 1.00 46.31 95 GLU A CA 1
ATOM 773 C C . GLU A 1 95 ? 25.496 5.079 12.094 1.00 46.31 95 GLU A C 1
ATOM 775 O O . GLU A 1 95 ? 26.344 5.479 12.889 1.00 46.31 95 GLU A O 1
ATOM 780 N N . GLU A 1 96 ? 25.390 5.582 10.857 1.00 46.94 96 GLU A N 1
ATOM 781 C CA . GLU A 1 96 ? 26.218 6.650 10.284 1.00 46.94 96 GLU A CA 1
ATOM 782 C C . GLU A 1 96 ? 25.690 8.075 10.552 1.00 46.94 96 GLU A C 1
ATOM 784 O O . GLU A 1 96 ? 26.450 9.030 10.399 1.00 46.94 96 GLU A O 1
ATOM 789 N N . ASP A 1 97 ? 24.433 8.235 10.988 1.00 47.50 97 ASP A N 1
ATOM 790 C CA . ASP A 1 97 ? 23.784 9.540 11.235 1.00 47.50 97 ASP A CA 1
ATOM 791 C C . ASP A 1 97 ? 23.698 9.885 12.737 1.00 47.50 97 ASP A C 1
ATOM 793 O O . ASP A 1 97 ? 23.003 10.817 13.152 1.00 47.50 97 ASP A O 1
ATOM 797 N N . ILE A 1 98 ? 24.452 9.158 13.575 1.00 50.12 98 ILE A N 1
ATOM 798 C CA . ILE A 1 98 ? 24.699 9.505 14.982 1.00 50.12 98 ILE A CA 1
ATOM 799 C C . ILE A 1 98 ? 25.676 10.689 15.021 1.00 50.12 98 ILE A C 1
ATOM 801 O O . ILE A 1 98 ? 26.843 10.570 15.390 1.00 50.12 98 ILE A O 1
ATOM 805 N N . ASN A 1 99 ? 25.198 11.863 14.620 1.00 47.78 99 ASN A N 1
ATOM 806 C CA . ASN A 1 99 ? 25.747 13.104 15.138 1.00 47.78 99 ASN A CA 1
ATOM 807 C C . ASN A 1 99 ? 25.129 13.301 16.528 1.00 47.78 99 ASN A C 1
ATOM 809 O O . ASN A 1 99 ? 23.925 13.516 16.643 1.00 47.78 99 ASN A O 1
ATOM 813 N N . ASP A 1 100 ? 25.955 13.218 17.574 1.00 50.72 100 ASP A N 1
ATOM 814 C CA . ASP A 1 100 ? 25.570 13.286 18.998 1.00 50.72 100 ASP A CA 1
ATOM 815 C C . ASP A 1 100 ? 24.763 14.548 19.405 1.00 50.72 100 ASP A C 1
ATOM 817 O O . ASP A 1 100 ? 24.258 14.617 20.526 1.00 50.72 100 ASP A O 1
ATOM 821 N N . ASP A 1 101 ? 24.598 15.534 18.513 1.00 53.19 101 ASP A N 1
ATOM 822 C CA . ASP A 1 101 ? 24.022 16.850 18.817 1.00 53.19 101 ASP A CA 1
ATOM 823 C C . ASP A 1 101 ? 22.566 17.074 18.346 1.00 53.19 101 ASP A C 1
ATOM 825 O O . ASP A 1 101 ? 21.938 18.035 18.798 1.00 53.19 101 ASP A O 1
ATOM 829 N N . GLU A 1 102 ? 21.969 16.209 17.510 1.00 48.41 102 GLU A N 1
ATOM 830 C CA . GLU A 1 102 ? 2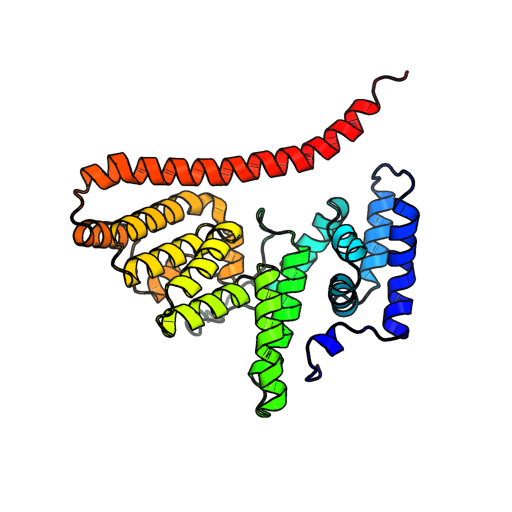0.533 16.300 17.178 1.00 48.41 102 GLU A CA 1
ATOM 831 C C . GLU A 1 102 ? 19.822 14.942 17.314 1.00 48.41 102 GLU A C 1
ATOM 833 O O . GLU A 1 102 ? 20.130 14.004 16.579 1.00 48.41 102 GLU A O 1
ATOM 838 N N . PRO A 1 103 ? 18.819 14.800 18.207 1.00 53.50 103 PRO A N 1
ATOM 839 C CA . PRO A 1 103 ? 18.018 13.585 18.242 1.00 53.50 103 PRO A CA 1
ATOM 840 C C . PRO A 1 103 ? 17.298 13.422 16.901 1.00 53.50 103 PRO A C 1
ATOM 842 O O . PRO A 1 103 ? 16.599 14.340 16.459 1.00 53.50 103 PRO A O 1
ATOM 845 N N . ALA A 1 104 ? 17.442 12.247 16.277 1.00 56.44 104 ALA A N 1
ATOM 846 C CA . ALA A 1 104 ? 16.760 11.908 15.033 1.00 56.44 104 ALA A CA 1
ATOM 847 C C . ALA A 1 104 ? 15.275 12.287 15.143 1.00 56.44 104 ALA A C 1
ATOM 849 O O . ALA A 1 104 ? 14.554 11.783 16.012 1.00 56.44 104 ALA A O 1
ATOM 850 N N . LYS A 1 105 ? 14.820 13.222 14.297 1.00 60.75 105 LYS A N 1
ATOM 851 C CA . LYS A 1 105 ? 13.431 13.696 14.330 1.00 60.75 105 LYS A CA 1
ATOM 852 C C . LYS A 1 105 ? 12.511 12.487 14.168 1.00 60.75 105 LYS A C 1
ATOM 854 O O . LYS A 1 105 ? 12.709 11.736 13.216 1.00 60.75 105 LYS A O 1
ATOM 859 N N . PRO A 1 106 ? 11.534 12.266 15.063 1.00 68.06 106 PRO A N 1
ATOM 860 C CA . PRO A 1 106 ? 10.680 11.091 14.979 1.00 68.06 106 PRO A CA 1
ATOM 861 C C . PRO A 1 106 ? 9.904 11.118 13.660 1.00 68.06 106 PRO A C 1
ATOM 863 O O . PRO A 1 106 ? 9.222 12.102 13.370 1.00 68.06 106 PRO A O 1
ATOM 866 N N . HIS A 1 107 ? 10.015 10.048 12.871 1.00 81.31 107 HIS A N 1
ATOM 867 C CA . HIS A 1 107 ? 9.248 9.860 11.648 1.00 81.31 107 HIS A CA 1
ATOM 868 C C . HIS A 1 107 ? 7.749 10.014 11.924 1.00 81.31 107 HIS A C 1
ATOM 870 O O . HIS A 1 107 ? 7.226 9.566 12.941 1.00 81.31 107 HIS A O 1
ATOM 876 N N . GLU A 1 108 ? 7.028 10.636 11.001 1.00 88.44 108 GLU A N 1
ATOM 877 C CA . GLU A 1 108 ? 5.579 10.746 11.072 1.00 88.44 108 GLU A CA 1
ATOM 878 C C . GLU A 1 108 ? 4.986 10.291 9.753 1.00 88.44 108 GLU A C 1
ATOM 880 O O . GLU A 1 108 ? 5.436 10.696 8.675 1.00 88.44 108 GLU A O 1
ATOM 885 N N . TYR A 1 109 ? 3.945 9.466 9.827 1.00 91.31 109 TYR A N 1
ATOM 886 C CA . TYR A 1 109 ? 3.221 9.109 8.622 1.00 91.31 109 TYR A CA 1
ATOM 887 C C . TYR A 1 109 ? 2.413 10.297 8.099 1.00 91.31 109 TYR A C 1
ATOM 889 O O . TYR A 1 109 ? 1.970 11.169 8.849 1.00 91.31 109 TYR A O 1
ATOM 897 N N . LYS A 1 110 ? 2.188 10.320 6.788 1.00 92.06 110 LYS A N 1
ATOM 898 C CA . LYS A 1 110 ? 1.408 11.357 6.114 1.00 92.06 110 LYS A CA 1
ATOM 899 C C . LYS A 1 110 ? 0.110 10.744 5.591 1.00 92.06 110 LYS A C 1
ATOM 901 O O . LYS A 1 110 ? 0.158 9.662 5.007 1.00 92.06 110 LYS A O 1
ATOM 906 N N . PRO A 1 111 ? -1.058 11.371 5.785 1.00 91.69 111 PRO A N 1
ATOM 907 C CA . PRO A 1 111 ? -2.267 10.963 5.074 1.00 91.69 111 PRO A CA 1
ATOM 908 C C . PRO A 1 111 ? -2.020 10.972 3.560 1.00 91.69 111 PRO A C 1
ATOM 910 O O . PRO A 1 111 ? -1.288 11.828 3.063 1.00 91.69 111 PRO A O 1
ATOM 913 N N . GLN A 1 112 ? -2.606 10.022 2.835 1.00 91.19 112 GLN A N 1
ATOM 914 C CA . GLN A 1 112 ? -2.476 9.921 1.380 1.00 91.19 112 GLN A CA 1
ATOM 915 C C . GLN A 1 112 ? -3.856 9.916 0.728 1.00 91.19 112 GLN A C 1
ATOM 917 O O . GLN A 1 112 ? -4.814 9.416 1.307 1.00 91.19 112 GLN A O 1
ATOM 922 N N . VAL A 1 113 ? -3.950 10.447 -0.487 1.00 89.00 113 VAL A N 1
ATOM 923 C CA . VAL A 1 113 ? -5.241 10.644 -1.172 1.00 89.00 113 VAL A CA 1
ATOM 924 C C . VAL A 1 113 ? -5.854 9.353 -1.720 1.00 89.00 113 VAL A C 1
ATOM 926 O O . VAL A 1 113 ? -7.046 9.285 -1.977 1.00 89.00 113 VAL A O 1
ATOM 929 N N . THR A 1 114 ? -5.048 8.307 -1.888 1.00 91.31 114 THR A N 1
ATOM 930 C CA . THR A 1 114 ? -5.448 7.040 -2.518 1.00 91.31 114 THR A CA 1
ATOM 931 C C . THR A 1 114 ? -6.051 6.019 -1.559 1.00 91.31 114 THR A C 1
ATOM 933 O O . THR A 1 114 ? -6.574 4.999 -2.007 1.00 91.31 114 THR A O 1
ATOM 936 N N . LEU A 1 115 ? -5.928 6.238 -0.248 1.00 92.12 115 LEU A N 1
ATOM 937 C CA . LEU A 1 115 ? -6.390 5.306 0.776 1.00 92.12 115 LEU A CA 1
ATOM 938 C C . LEU A 1 115 ? -6.981 6.070 1.961 1.00 92.12 115 LEU A C 1
ATOM 940 O O . LEU A 1 115 ? -6.304 6.944 2.506 1.00 92.12 115 LEU A O 1
ATOM 944 N N . PRO A 1 116 ? -8.181 5.692 2.437 1.00 92.75 116 PRO A N 1
ATOM 945 C CA . PRO A 1 116 ? -8.693 6.191 3.701 1.00 92.75 116 PRO A CA 1
ATOM 946 C C . PRO A 1 116 ? -7.715 5.886 4.834 1.00 92.75 116 PRO A C 1
ATOM 948 O O . PRO A 1 116 ? -7.271 4.750 5.016 1.00 92.75 116 PRO A O 1
ATOM 951 N N . THR A 1 117 ? -7.424 6.886 5.658 1.00 94.31 117 THR A N 1
ATOM 952 C CA . THR A 1 117 ? -6.473 6.738 6.764 1.00 94.31 117 THR A CA 1
ATOM 953 C C . THR A 1 117 ? -6.873 5.650 7.763 1.00 94.31 117 THR A C 1
ATOM 955 O O . THR A 1 117 ? -6.019 4.984 8.347 1.00 94.31 117 THR A O 1
ATOM 958 N N . PHE A 1 118 ? -8.173 5.406 7.933 1.00 96.19 118 PHE A N 1
ATOM 959 C CA . PHE A 1 118 ? -8.644 4.307 8.769 1.00 96.19 118 PHE A CA 1
ATOM 960 C C . PHE A 1 118 ? -8.237 2.926 8.220 1.00 96.19 118 PHE A C 1
ATOM 962 O O . PHE A 1 118 ? -7.857 2.052 8.999 1.00 96.19 118 PHE A O 1
ATOM 969 N N . ASP A 1 119 ? -8.211 2.732 6.895 1.00 96.62 119 ASP A N 1
ATOM 970 C CA . ASP A 1 119 ? -7.708 1.488 6.295 1.00 96.62 119 ASP A CA 1
ATOM 971 C C . ASP A 1 119 ? -6.188 1.342 6.465 1.00 96.62 119 ASP A C 1
ATOM 973 O O . ASP A 1 119 ? -5.716 0.232 6.713 1.00 96.62 119 ASP A O 1
ATOM 977 N N . LEU A 1 120 ? -5.424 2.444 6.457 1.00 95.62 120 LEU A N 1
ATOM 978 C CA . LEU A 1 120 ? -3.994 2.422 6.801 1.00 95.62 120 LEU A CA 1
ATOM 979 C C . LEU A 1 120 ? -3.762 1.982 8.256 1.00 95.62 120 LEU A C 1
ATOM 981 O O . LEU A 1 120 ? -2.902 1.137 8.513 1.00 95.62 120 LEU A O 1
ATOM 985 N N . LEU A 1 121 ? -4.565 2.494 9.198 1.00 96.81 121 LEU A N 1
ATOM 986 C CA . LEU A 1 121 ? -4.532 2.098 10.613 1.00 96.81 121 LEU A CA 1
ATOM 987 C C . LEU A 1 121 ? -4.890 0.615 10.805 1.00 96.81 121 LEU A C 1
ATOM 989 O O . LEU A 1 121 ? -4.221 -0.092 11.564 1.00 96.81 121 LEU A O 1
ATOM 993 N N . LYS A 1 122 ? -5.903 0.114 10.088 1.00 97.31 122 LYS A N 1
ATOM 994 C CA . LYS A 1 122 ? -6.223 -1.323 10.047 1.00 97.31 122 LYS A CA 1
ATOM 995 C C . LYS A 1 122 ? -5.046 -2.119 9.489 1.00 97.31 122 LYS A C 1
ATOM 997 O O . LYS A 1 122 ? -4.639 -3.117 10.079 1.00 97.31 122 LYS A O 1
ATOM 1002 N N . GLY A 1 123 ? -4.475 -1.649 8.384 1.00 96.81 123 GLY A N 1
ATOM 1003 C CA . GLY A 1 123 ? -3.348 -2.257 7.693 1.00 96.81 123 GLY A CA 1
ATOM 1004 C C . GLY A 1 123 ? -2.143 -2.487 8.600 1.00 96.81 123 GLY A C 1
ATOM 1005 O O . GLY A 1 123 ? -1.696 -3.626 8.742 1.00 96.81 123 GLY A O 1
ATOM 1006 N N . ILE A 1 124 ? -1.664 -1.434 9.272 1.00 94.88 124 ILE A N 1
ATOM 1007 C CA . ILE A 1 124 ? -0.532 -1.535 10.204 1.00 94.88 124 ILE A CA 1
ATOM 1008 C C . ILE A 1 124 ? -0.858 -2.442 11.396 1.00 94.88 124 ILE A C 1
ATOM 1010 O O . ILE A 1 124 ? -0.047 -3.296 11.751 1.00 94.88 124 ILE A O 1
ATOM 1014 N N . TYR A 1 125 ? -2.062 -2.336 11.969 1.00 95.38 125 TYR A N 1
ATOM 1015 C CA . TYR A 1 125 ? -2.470 -3.157 13.112 1.00 95.38 125 TYR A CA 1
ATOM 1016 C C . TYR A 1 125 ? -2.460 -4.656 12.779 1.00 95.38 125 TYR A C 1
ATOM 1018 O O . TYR A 1 125 ? -1.912 -5.462 13.534 1.00 95.38 125 TYR A O 1
ATOM 1026 N N . ILE A 1 126 ? -3.004 -5.034 11.618 1.00 96.69 126 ILE A N 1
ATOM 1027 C CA . ILE A 1 126 ? -2.998 -6.418 11.125 1.00 96.69 126 ILE A CA 1
ATOM 1028 C C . ILE A 1 126 ? -1.586 -6.868 10.739 1.00 96.69 126 ILE A C 1
ATOM 1030 O O . ILE A 1 126 ? -1.201 -8.004 11.023 1.00 96.69 126 ILE A O 1
ATOM 1034 N N . TYR A 1 127 ? -0.782 -5.993 10.137 1.00 96.25 127 TYR A N 1
ATOM 1035 C CA . TYR A 1 127 ? 0.588 -6.329 9.759 1.00 96.25 127 TYR A CA 1
ATOM 1036 C C . TYR A 1 127 ? 1.479 -6.621 10.975 1.00 96.25 127 TYR A C 1
ATOM 1038 O O . TYR A 1 127 ? 2.315 -7.525 10.925 1.00 96.25 127 TYR A O 1
ATOM 1046 N N . VAL A 1 128 ? 1.258 -5.944 12.105 1.00 94.00 128 VAL A N 1
ATOM 1047 C CA . VAL A 1 128 ? 1.934 -6.275 13.370 1.00 94.00 128 VAL A CA 1
ATOM 1048 C C . VAL A 1 128 ? 1.581 -7.696 13.832 1.00 94.00 128 VAL A C 1
ATOM 1050 O O . VAL A 1 128 ? 2.477 -8.434 14.243 1.00 94.00 128 VAL A O 1
ATOM 1053 N N . GLN A 1 129 ? 0.320 -8.132 13.690 1.00 95.06 129 GLN A N 1
ATOM 1054 C CA . GLN A 1 129 ? -0.070 -9.522 13.985 1.00 95.06 129 GLN A CA 1
ATOM 1055 C C . GLN A 1 129 ? 0.645 -10.515 13.062 1.00 95.06 129 GLN A C 1
ATOM 1057 O O . GLN A 1 129 ? 1.094 -11.570 13.515 1.00 95.06 129 GLN A O 1
ATOM 1062 N N . TYR A 1 130 ? 0.793 -10.179 11.776 1.00 96.12 130 TYR A N 1
ATOM 1063 C CA . TYR A 1 130 ? 1.604 -10.969 10.848 1.00 96.12 130 TYR A CA 1
ATOM 1064 C C . TYR A 1 130 ? 3.043 -11.102 11.354 1.00 96.12 130 TYR A C 1
ATOM 1066 O O . TYR A 1 130 ? 3.520 -12.226 11.501 1.00 96.12 130 TYR A O 1
ATOM 1074 N N . LYS A 1 131 ? 3.716 -9.986 11.665 1.00 95.00 131 LYS A N 1
ATOM 1075 C CA . LYS A 1 131 ? 5.112 -9.992 12.131 1.00 95.00 131 LYS A CA 1
ATOM 1076 C C . LYS A 1 131 ? 5.269 -10.835 13.395 1.00 95.00 131 LYS A C 1
ATOM 1078 O O . LYS A 1 131 ? 6.167 -11.669 13.433 1.00 95.00 131 LYS A O 1
ATOM 1083 N N . PHE A 1 132 ? 4.364 -10.678 14.363 1.00 94.19 132 PHE A N 1
ATOM 1084 C CA . PHE A 1 132 ? 4.355 -11.456 15.602 1.00 94.19 132 PHE A CA 1
ATOM 1085 C C . PHE A 1 132 ? 4.219 -12.964 15.346 1.00 94.19 132 PHE A C 1
ATOM 1087 O O . PHE A 1 132 ? 4.979 -13.755 15.895 1.00 94.19 132 PHE A O 1
ATOM 1094 N N . ASN A 1 133 ? 3.289 -13.387 14.484 1.00 93.56 133 ASN A N 1
ATOM 1095 C CA . ASN A 1 133 ? 3.114 -14.808 14.169 1.00 93.56 133 ASN A CA 1
ATOM 1096 C C . ASN A 1 133 ? 4.259 -15.370 13.310 1.00 93.56 133 ASN A C 1
ATOM 1098 O O . ASN A 1 133 ? 4.676 -16.508 13.522 1.00 93.56 133 ASN A O 1
ATOM 1102 N N . ASN A 1 134 ? 4.792 -14.588 12.368 1.00 94.62 134 ASN A N 1
ATOM 1103 C CA . ASN A 1 134 ? 5.829 -15.033 11.436 1.00 94.62 134 ASN A CA 1
ATOM 1104 C C . ASN A 1 134 ? 7.166 -15.336 12.130 1.00 94.62 134 ASN A C 1
ATOM 1106 O O . ASN A 1 134 ? 7.878 -16.251 11.720 1.00 94.62 134 ASN A O 1
ATOM 1110 N N . THR A 1 135 ? 7.495 -14.602 13.197 1.00 94.19 135 THR A N 1
ATOM 1111 C CA . THR A 1 135 ? 8.717 -14.817 13.989 1.00 94.19 135 THR A CA 1
ATOM 1112 C C . THR A 1 135 ? 8.590 -15.942 15.017 1.00 94.19 135 THR A C 1
ATOM 1114 O O . THR A 1 135 ? 9.564 -16.254 15.695 1.00 94.19 135 THR A O 1
ATOM 1117 N N . SER A 1 136 ? 7.421 -16.580 15.140 1.00 93.81 136 SER A N 1
ATOM 1118 C CA . SER A 1 136 ? 7.225 -17.670 16.095 1.00 93.81 136 SER A CA 1
ATOM 1119 C C . SER A 1 136 ? 8.081 -18.890 15.744 1.00 93.81 136 SER A C 1
ATOM 1121 O O . SER A 1 136 ? 8.109 -19.351 14.595 1.00 93.81 136 SER A O 1
ATOM 1123 N N . GLU A 1 137 ? 8.740 -19.470 16.747 1.00 93.81 137 GLU A N 1
ATOM 1124 C CA . GLU A 1 137 ? 9.461 -20.743 16.616 1.00 93.81 137 GLU A CA 1
ATOM 1125 C C . GLU A 1 137 ? 8.503 -21.924 16.406 1.00 93.81 137 GLU A C 1
ATOM 1127 O O . GLU A 1 137 ? 8.853 -22.918 15.771 1.00 93.81 137 GLU A O 1
ATOM 1132 N N . ASN A 1 138 ? 7.260 -21.803 16.881 1.00 93.88 138 ASN A N 1
ATOM 1133 C CA . ASN A 1 138 ? 6.250 -22.838 16.721 1.00 93.88 138 ASN A CA 1
ATOM 1134 C C . ASN A 1 138 ? 5.629 -22.781 15.316 1.00 93.88 138 ASN A C 1
ATOM 1136 O O . ASN A 1 138 ? 4.952 -21.815 14.951 1.00 93.88 138 ASN A O 1
ATOM 1140 N N . SER A 1 139 ? 5.802 -23.856 14.542 1.00 93.75 139 SER A N 1
ATOM 1141 C CA . SER A 1 139 ? 5.300 -23.966 13.165 1.00 93.75 139 SER A CA 1
ATOM 1142 C C . SER A 1 139 ? 3.785 -23.781 13.050 1.00 93.75 139 SER A C 1
ATOM 1144 O O . SER A 1 139 ? 3.314 -23.192 12.075 1.00 93.75 139 SER A O 1
ATOM 1146 N N . ARG A 1 140 ? 3.011 -24.205 14.060 1.00 93.44 140 ARG A N 1
ATOM 1147 C CA . ARG A 1 140 ? 1.559 -23.991 14.103 1.00 93.44 140 ARG A CA 1
ATOM 1148 C C . ARG A 1 140 ? 1.225 -22.504 14.131 1.00 93.44 140 ARG A C 1
ATOM 1150 O O . ARG A 1 140 ? 0.363 -22.070 13.378 1.00 93.44 140 ARG A O 1
ATOM 1157 N N . TYR A 1 141 ? 1.900 -21.722 14.966 1.00 93.38 141 TYR A N 1
ATOM 1158 C CA . TYR A 1 141 ? 1.644 -20.283 15.079 1.00 93.38 141 TYR A CA 1
ATOM 1159 C C . TYR A 1 141 ? 2.139 -19.527 13.851 1.00 93.38 141 TYR A C 1
ATOM 1161 O O . TYR A 1 141 ? 1.430 -18.674 13.320 1.00 93.38 141 TYR A O 1
ATOM 1169 N N . ARG A 1 142 ? 3.294 -19.932 13.314 1.00 95.06 142 ARG A N 1
ATOM 1170 C CA . ARG A 1 142 ? 3.803 -19.408 12.044 1.00 95.06 142 ARG A CA 1
ATOM 1171 C C . ARG A 1 142 ? 2.823 -19.623 10.891 1.00 95.06 142 ARG A C 1
ATOM 1173 O O . ARG A 1 142 ? 2.665 -18.734 10.061 1.00 95.06 142 ARG A O 1
ATOM 1180 N N . SER A 1 143 ? 2.101 -20.748 10.872 1.00 94.50 143 SER A N 1
ATOM 1181 C CA . SER A 1 143 ? 1.091 -21.025 9.839 1.00 94.50 143 SER A CA 1
ATOM 1182 C C . SER A 1 143 ? -0.052 -19.997 9.793 1.00 94.50 143 SER A C 1
ATOM 1184 O O . SER A 1 143 ? -0.673 -19.821 8.747 1.00 94.50 143 SER A O 1
ATOM 1186 N N . TYR A 1 144 ? -0.303 -19.260 10.884 1.00 94.56 144 TYR A N 1
ATOM 1187 C CA . TYR A 1 144 ? -1.326 -18.210 10.919 1.00 94.56 144 TYR A CA 1
ATOM 1188 C C . TYR A 1 144 ? -0.882 -16.924 10.210 1.00 94.56 144 TYR A C 1
ATOM 1190 O O . TYR A 1 144 ? -1.727 -16.150 9.759 1.00 94.56 144 TYR A O 1
ATOM 1198 N N . ALA A 1 145 ? 0.430 -16.691 10.089 1.00 95.38 145 ALA A N 1
ATOM 1199 C CA . ALA A 1 145 ? 1.004 -15.432 9.620 1.00 95.38 145 ALA A CA 1
ATOM 1200 C C . ALA A 1 145 ? 0.495 -15.034 8.224 1.00 95.38 145 ALA A C 1
ATOM 1202 O O . ALA A 1 145 ? 0.131 -13.879 8.001 1.00 95.38 145 ALA A O 1
ATOM 1203 N N . HIS A 1 146 ? 0.390 -15.996 7.304 1.00 94.75 146 HIS A N 1
ATOM 1204 C CA . HIS A 1 146 ? -0.005 -15.725 5.921 1.00 94.75 146 HIS A CA 1
ATOM 1205 C C . HIS A 1 146 ? -1.408 -15.102 5.801 1.00 94.75 146 HIS A C 1
ATOM 1207 O O . HIS A 1 146 ? -1.620 -14.215 4.975 1.00 94.75 146 HIS A O 1
ATOM 1213 N N . ALA A 1 147 ? -2.359 -15.514 6.648 1.00 96.19 147 ALA A N 1
ATOM 1214 C CA . ALA A 1 147 ? -3.709 -14.950 6.640 1.00 96.19 147 ALA A CA 1
ATOM 1215 C C . ALA A 1 147 ? -3.710 -13.465 7.045 1.00 96.19 147 ALA A C 1
ATOM 1217 O O . ALA A 1 147 ? -4.372 -12.654 6.398 1.00 96.19 147 ALA A O 1
ATOM 1218 N N . TYR A 1 148 ? -2.917 -13.099 8.058 1.00 97.50 148 TYR A N 1
ATOM 1219 C CA . TYR A 1 148 ? -2.739 -11.702 8.462 1.00 97.50 148 TYR A CA 1
ATOM 1220 C C . TYR A 1 148 ? -2.048 -10.883 7.369 1.00 97.50 148 TYR A C 1
ATOM 1222 O O . TYR A 1 148 ? -2.516 -9.794 7.048 1.00 97.50 148 TYR A O 1
ATOM 1230 N N . LEU A 1 149 ? -0.988 -11.415 6.746 1.00 97.50 149 LEU A N 1
ATOM 1231 C CA . LEU A 1 149 ? -0.286 -10.727 5.658 1.00 97.50 149 LEU A CA 1
ATOM 1232 C C . LEU A 1 149 ? -1.236 -10.409 4.497 1.00 97.50 149 LEU A C 1
ATOM 1234 O O . LEU A 1 149 ? -1.310 -9.267 4.049 1.00 97.50 149 LEU A O 1
ATOM 1238 N N . LYS A 1 150 ? -2.014 -11.407 4.064 1.00 96.81 150 LYS A N 1
ATOM 1239 C CA . LYS A 1 150 ? -3.002 -11.248 2.995 1.00 96.81 150 LYS A CA 1
ATOM 1240 C C . LYS A 1 150 ? -4.067 -10.213 3.356 1.00 96.81 150 LYS A C 1
ATOM 1242 O O . LYS A 1 150 ? -4.418 -9.395 2.513 1.00 96.81 150 LYS A O 1
ATOM 1247 N N . CYS A 1 151 ? -4.559 -10.223 4.594 1.00 96.81 151 CYS A N 1
ATOM 1248 C CA . CYS A 1 151 ? -5.540 -9.245 5.060 1.00 96.81 151 CYS A CA 1
ATOM 1249 C C . CYS A 1 151 ? -4.967 -7.815 5.063 1.00 96.81 151 CYS A C 1
ATOM 1251 O O . CYS A 1 151 ? -5.588 -6.907 4.514 1.00 96.81 151 CYS A O 1
ATOM 1253 N N . ALA A 1 152 ? -3.754 -7.613 5.587 1.00 97.81 152 ALA A N 1
ATOM 1254 C CA . ALA A 1 152 ? -3.086 -6.310 5.551 1.00 97.81 152 ALA A CA 1
ATOM 1255 C C . ALA A 1 152 ? -2.846 -5.821 4.110 1.00 97.81 152 ALA A C 1
ATOM 1257 O O . ALA A 1 152 ? -3.029 -4.640 3.817 1.00 97.81 152 ALA A O 1
ATOM 1258 N N . ALA A 1 153 ? -2.502 -6.727 3.191 1.00 97.62 153 ALA A N 1
ATOM 1259 C CA . ALA A 1 153 ? -2.338 -6.402 1.778 1.00 97.62 153 ALA A CA 1
ATOM 1260 C C . ALA A 1 153 ? -3.668 -6.025 1.097 1.00 97.62 153 ALA A C 1
ATOM 1262 O O . ALA A 1 153 ? -3.711 -5.090 0.299 1.00 97.62 153 ALA A O 1
ATOM 1263 N N . GLN A 1 154 ? -4.770 -6.703 1.437 1.00 96.25 154 GLN A N 1
ATOM 1264 C CA . GLN A 1 154 ? -6.116 -6.361 0.953 1.00 96.25 154 GLN A CA 1
ATOM 1265 C C . GLN A 1 154 ? -6.572 -4.975 1.422 1.00 96.25 154 GLN A C 1
ATOM 1267 O O . GLN A 1 154 ? -7.238 -4.270 0.668 1.00 96.25 154 GLN A O 1
ATOM 1272 N N . LEU A 1 155 ? -6.159 -4.564 2.624 1.00 96.62 155 LEU A N 1
ATOM 1273 C CA . LEU A 1 155 ? -6.353 -3.205 3.147 1.00 96.62 155 LEU A CA 1
ATOM 1274 C C . LEU A 1 155 ? -5.449 -2.162 2.473 1.00 96.62 155 LEU A C 1
ATOM 1276 O O . LEU A 1 155 ? -5.514 -0.983 2.803 1.00 96.62 155 LEU A O 1
ATOM 1280 N N . GLY A 1 156 ? -4.599 -2.583 1.535 1.00 96.50 156 GLY A N 1
ATOM 1281 C CA . GLY A 1 156 ? -3.722 -1.692 0.798 1.00 96.50 156 GLY A CA 1
ATOM 1282 C C . GLY A 1 156 ? -2.462 -1.293 1.554 1.00 96.50 156 GLY A C 1
ATOM 1283 O O . GLY A 1 156 ? -1.807 -0.365 1.119 1.00 96.50 156 GLY A O 1
ATOM 1284 N N . TYR A 1 157 ? -2.089 -1.949 2.657 1.00 97.00 157 TYR A N 1
ATOM 1285 C CA . TYR A 1 157 ? -0.918 -1.543 3.440 1.00 97.00 157 TYR A CA 1
ATOM 1286 C C . TYR A 1 157 ? 0.400 -1.855 2.713 1.00 97.00 157 TYR A C 1
ATOM 1288 O O . TYR A 1 157 ? 0.692 -3.025 2.442 1.00 97.00 157 TYR A O 1
ATOM 1296 N N . PHE A 1 158 ? 1.213 -0.827 2.432 1.00 96.56 158 PHE A N 1
ATOM 1297 C CA . PHE A 1 158 ? 2.430 -0.955 1.615 1.00 96.56 158 PHE A CA 1
ATOM 1298 C C . PHE A 1 158 ? 3.372 -2.075 2.069 1.00 96.56 158 PHE A C 1
ATOM 1300 O O . PHE A 1 158 ? 3.659 -2.933 1.238 1.00 96.56 158 PHE A O 1
ATOM 1307 N N . PRO A 1 159 ? 3.816 -2.170 3.342 1.00 95.50 159 PRO A N 1
ATOM 1308 C CA . PRO A 1 159 ? 4.716 -3.249 3.756 1.00 95.50 159 PRO A CA 1
ATOM 1309 C C . PRO A 1 159 ? 4.166 -4.656 3.500 1.00 95.50 159 PRO A C 1
ATOM 1311 O O . PRO A 1 159 ? 4.926 -5.556 3.154 1.00 95.50 159 PRO A O 1
ATOM 1314 N N . ALA A 1 160 ? 2.850 -4.850 3.628 1.00 97.56 160 ALA A N 1
ATOM 1315 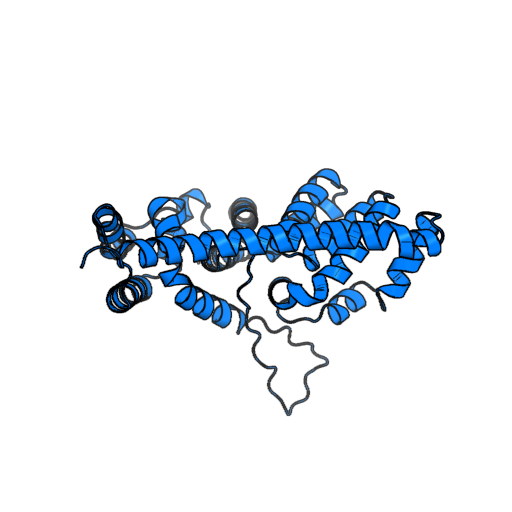C CA . ALA A 1 160 ? 2.219 -6.139 3.372 1.00 97.56 160 ALA A CA 1
ATOM 1316 C C . ALA A 1 160 ? 2.174 -6.464 1.874 1.00 97.56 160 ALA A C 1
ATOM 1318 O O . ALA A 1 160 ? 2.577 -7.553 1.466 1.00 97.56 160 ALA A O 1
ATOM 1319 N N . LEU A 1 161 ? 1.728 -5.510 1.051 1.00 97.69 161 LEU A N 1
ATOM 1320 C CA . LEU A 1 161 ? 1.720 -5.656 -0.406 1.00 97.69 161 LEU A CA 1
ATOM 1321 C C . LEU A 1 161 ? 3.135 -5.848 -0.963 1.00 97.69 161 LEU A C 1
ATOM 1323 O O . LEU A 1 161 ? 3.342 -6.718 -1.804 1.00 97.69 161 LEU A O 1
ATOM 1327 N N . ASN A 1 162 ? 4.107 -5.082 -0.466 1.00 96.81 162 ASN A N 1
ATOM 1328 C CA . ASN A 1 162 ? 5.502 -5.178 -0.878 1.00 96.81 162 ASN A CA 1
ATOM 1329 C C . ASN A 1 162 ? 6.122 -6.522 -0.470 1.00 96.81 162 ASN A C 1
ATOM 1331 O O . ASN A 1 162 ? 6.830 -7.121 -1.268 1.00 96.81 162 ASN A O 1
ATOM 1335 N N . ALA A 1 163 ? 5.816 -7.050 0.720 1.00 96.38 163 ALA A N 1
ATOM 1336 C CA . ALA A 1 163 ? 6.261 -8.392 1.103 1.00 96.38 163 ALA A CA 1
ATOM 1337 C C . ALA A 1 163 ? 5.709 -9.468 0.149 1.00 96.38 163 ALA A C 1
ATOM 1339 O O . ALA A 1 163 ? 6.462 -10.307 -0.332 1.00 96.38 163 ALA A O 1
ATOM 1340 N N . MET A 1 164 ? 4.419 -9.398 -0.206 1.00 97.19 164 MET A N 1
ATOM 1341 C CA . MET A 1 164 ? 3.817 -10.333 -1.170 1.00 97.19 164 MET A CA 1
ATOM 1342 C C . MET A 1 164 ? 4.399 -10.178 -2.585 1.00 97.19 164 MET A C 1
ATOM 1344 O O . MET A 1 164 ? 4.594 -11.177 -3.280 1.00 97.19 164 MET A O 1
ATOM 1348 N N . TYR A 1 165 ? 4.694 -8.942 -3.004 1.00 97.38 165 TYR A N 1
ATOM 1349 C CA . TYR A 1 165 ? 5.423 -8.640 -4.237 1.00 97.38 165 TYR A CA 1
ATOM 1350 C C . TYR A 1 165 ? 6.815 -9.278 -4.230 1.00 97.38 165 TYR A C 1
ATOM 1352 O O . TYR A 1 165 ? 7.139 -10.010 -5.162 1.00 97.38 165 TYR A O 1
ATOM 1360 N N . LEU A 1 166 ? 7.611 -9.043 -3.184 1.00 95.56 166 LEU A N 1
ATOM 1361 C CA . LEU A 1 166 ? 8.987 -9.527 -3.081 1.00 95.56 166 LEU A CA 1
ATOM 1362 C C . LEU A 1 166 ? 9.039 -11.054 -3.069 1.00 95.56 166 LEU A C 1
ATOM 1364 O O . LEU A 1 166 ? 9.817 -11.630 -3.827 1.00 95.56 166 LEU A O 1
ATOM 1368 N N . ASP A 1 167 ? 8.166 -11.704 -2.296 1.00 95.44 167 ASP A N 1
ATOM 1369 C CA . ASP A 1 167 ? 8.064 -13.165 -2.248 1.00 95.44 167 ASP A CA 1
ATOM 1370 C C . ASP A 1 167 ? 7.774 -13.755 -3.640 1.00 95.44 167 ASP A C 1
ATOM 1372 O O . ASP A 1 167 ? 8.380 -14.749 -4.048 1.00 95.44 167 ASP A O 1
ATOM 1376 N N . ALA A 1 168 ? 6.856 -13.145 -4.400 1.00 96.38 168 ALA A N 1
ATOM 1377 C CA . ALA A 1 168 ? 6.531 -13.587 -5.755 1.00 96.38 168 ALA A CA 1
ATOM 1378 C C . ALA A 1 168 ? 7.666 -13.296 -6.751 1.00 96.38 168 ALA A C 1
ATOM 1380 O O . ALA A 1 168 ? 8.005 -14.161 -7.561 1.00 96.38 168 ALA A O 1
ATOM 1381 N N . PHE A 1 169 ? 8.263 -12.105 -6.673 1.00 94.69 169 PHE A N 1
ATOM 1382 C CA . PHE A 1 169 ? 9.344 -11.652 -7.546 1.00 94.69 169 PHE A CA 1
ATOM 1383 C C . PHE A 1 169 ? 10.589 -12.535 -7.397 1.00 94.69 169 PHE A C 1
ATOM 1385 O O . PHE A 1 169 ? 11.094 -13.062 -8.386 1.00 94.69 169 PHE A O 1
ATOM 1392 N N . GLN A 1 170 ? 11.028 -12.791 -6.162 1.00 94.25 170 GLN A N 1
ATOM 1393 C CA . GLN A 1 170 ? 12.185 -13.644 -5.866 1.00 94.25 170 GLN A CA 1
ATOM 1394 C C . GLN A 1 170 ? 11.945 -15.114 -6.226 1.00 94.25 170 GLN A C 1
ATOM 1396 O O . GLN A 1 170 ? 12.872 -15.815 -6.622 1.00 94.25 170 GLN A O 1
ATOM 1401 N N . ALA A 1 171 ? 10.697 -15.583 -6.141 1.00 95.56 171 ALA A N 1
ATOM 1402 C CA . ALA A 1 171 ? 10.316 -16.923 -6.580 1.00 95.56 171 ALA A CA 1
ATOM 1403 C C . ALA A 1 171 ? 10.172 -17.059 -8.111 1.00 95.56 171 ALA A C 1
ATOM 1405 O O . ALA A 1 171 ? 9.758 -18.120 -8.582 1.00 95.56 171 ALA A O 1
ATOM 1406 N N . GLY A 1 172 ? 10.444 -16.002 -8.889 1.00 93.88 172 GLY A N 1
ATOM 1407 C CA . GLY A 1 172 ? 10.289 -15.993 -10.347 1.00 93.88 172 GLY A CA 1
ATOM 1408 C C . GLY A 1 172 ? 8.833 -16.034 -10.828 1.00 93.88 172 GLY A C 1
ATOM 1409 O O . GLY A 1 172 ? 8.573 -16.288 -12.002 1.00 93.88 172 GLY A O 1
ATOM 1410 N N . LYS A 1 173 ? 7.857 -15.786 -9.946 1.00 96.62 173 LYS A N 1
ATOM 1411 C CA . LYS A 1 173 ? 6.420 -15.776 -10.268 1.00 96.62 173 LYS A CA 1
ATOM 1412 C C . LYS A 1 173 ? 5.999 -14.392 -10.761 1.00 96.62 173 LYS A C 1
ATOM 1414 O O . LYS A 1 173 ? 5.227 -13.699 -10.096 1.00 96.62 173 LYS A O 1
ATOM 1419 N N . LEU A 1 174 ? 6.527 -13.987 -11.916 1.00 94.38 174 LEU A N 1
ATOM 1420 C CA . LEU A 1 174 ? 6.403 -12.614 -12.419 1.00 94.38 174 LEU A CA 1
ATOM 1421 C C . LEU A 1 174 ? 4.947 -12.169 -12.628 1.00 94.38 174 LEU A C 1
ATOM 1423 O O . LEU A 1 174 ? 4.620 -11.050 -12.251 1.00 94.38 174 LEU A O 1
ATOM 1427 N N . ASP A 1 175 ? 4.050 -13.045 -13.096 1.00 95.81 175 ASP A N 1
ATOM 1428 C CA . ASP A 1 175 ? 2.617 -12.720 -13.236 1.00 95.81 175 ASP A CA 1
ATOM 1429 C C . ASP A 1 175 ? 1.965 -12.363 -11.893 1.00 95.81 175 ASP A C 1
ATOM 1431 O O . ASP A 1 175 ? 1.173 -11.427 -11.783 1.00 95.81 175 ASP A O 1
ATOM 1435 N N . GLN A 1 176 ? 2.319 -13.100 -10.838 1.00 96.81 176 GLN A N 1
ATOM 1436 C CA . GLN A 1 176 ? 1.797 -12.847 -9.501 1.00 96.81 176 GLN A CA 1
ATOM 1437 C C . GLN A 1 176 ? 2.404 -11.573 -8.903 1.00 96.81 176 GLN A C 1
ATOM 1439 O O . GLN A 1 176 ? 1.684 -10.777 -8.301 1.00 96.81 176 GLN A O 1
ATOM 1444 N N . ALA A 1 177 ? 3.706 -11.357 -9.099 1.00 96.94 177 ALA A N 1
ATOM 1445 C CA . ALA A 1 177 ? 4.367 -10.121 -8.701 1.00 96.94 177 ALA A CA 1
ATOM 1446 C C . ALA A 1 177 ? 3.745 -8.909 -9.419 1.00 96.94 177 ALA A C 1
ATOM 1448 O O . ALA A 1 177 ? 3.521 -7.876 -8.788 1.00 96.94 177 ALA A O 1
ATOM 1449 N N . LEU A 1 178 ? 3.394 -9.050 -10.704 1.00 97.00 178 LEU A N 1
ATOM 1450 C CA . LEU A 1 178 ? 2.795 -7.994 -11.521 1.00 97.00 178 LEU A CA 1
ATOM 1451 C C . LEU A 1 178 ? 1.444 -7.556 -10.957 1.00 97.00 178 LEU A C 1
ATOM 1453 O O . LEU A 1 178 ? 1.195 -6.360 -10.839 1.00 97.00 178 LEU A O 1
ATOM 1457 N N . ILE A 1 179 ? 0.603 -8.503 -10.531 1.00 97.31 179 ILE A N 1
ATOM 1458 C CA . ILE A 1 179 ? -0.679 -8.197 -9.875 1.00 97.31 179 ILE A CA 1
ATOM 1459 C C . ILE A 1 179 ? -0.462 -7.321 -8.631 1.00 97.31 179 ILE A C 1
ATOM 1461 O O . ILE A 1 179 ? -1.168 -6.329 -8.439 1.00 97.31 179 ILE A O 1
ATOM 1465 N N . TYR A 1 180 ? 0.526 -7.651 -7.795 1.00 97.81 180 TYR A N 1
ATOM 1466 C CA . TYR A 1 180 ? 0.825 -6.860 -6.598 1.00 97.81 180 TYR A CA 1
ATOM 1467 C C . TYR A 1 180 ? 1.438 -5.497 -6.934 1.00 97.81 180 TYR A C 1
ATOM 1469 O O . TYR A 1 180 ? 1.063 -4.501 -6.318 1.00 97.81 180 TYR A O 1
ATOM 1477 N N . ALA A 1 181 ? 2.320 -5.424 -7.932 1.00 97.25 181 ALA A N 1
ATOM 1478 C CA . ALA A 1 181 ? 2.919 -4.171 -8.385 1.00 97.25 181 ALA A CA 1
ATOM 1479 C C . ALA A 1 181 ? 1.881 -3.213 -8.984 1.00 97.25 181 ALA A C 1
ATOM 1481 O O . ALA A 1 181 ? 1.911 -2.024 -8.682 1.00 97.25 181 ALA A O 1
ATOM 1482 N N . LEU A 1 182 ? 0.917 -3.721 -9.759 1.00 98.00 182 LEU A N 1
ATOM 1483 C CA . LEU A 1 182 ? -0.200 -2.926 -10.278 1.00 98.00 182 LEU A CA 1
ATOM 1484 C C . LEU A 1 182 ? -1.033 -2.341 -9.135 1.00 98.00 182 LEU A C 1
ATOM 1486 O O . LEU A 1 182 ? -1.359 -1.154 -9.151 1.00 98.00 182 LEU A O 1
ATOM 1490 N N . ARG A 1 183 ? -1.315 -3.143 -8.100 1.00 97.81 183 ARG A N 1
ATOM 1491 C CA . ARG A 1 183 ? -2.017 -2.659 -6.905 1.00 97.81 183 ARG A CA 1
ATOM 1492 C C . ARG A 1 183 ? -1.195 -1.619 -6.140 1.00 97.81 183 ARG A C 1
ATOM 1494 O O . ARG A 1 183 ? -1.746 -0.625 -5.678 1.00 97.81 183 ARG A O 1
ATOM 1501 N N . LEU A 1 184 ? 0.116 -1.812 -6.025 1.00 97.88 184 LEU A N 1
ATOM 1502 C CA . LEU A 1 184 ? 1.020 -0.831 -5.421 1.00 97.88 184 LEU A CA 1
ATOM 1503 C C . LEU A 1 184 ? 1.089 0.460 -6.244 1.00 97.88 184 LEU A C 1
ATOM 1505 O O . LEU A 1 184 ? 1.131 1.533 -5.658 1.00 97.88 184 LEU A O 1
ATOM 1509 N N . ALA A 1 185 ? 1.061 0.398 -7.574 1.00 97.62 185 ALA A N 1
ATOM 1510 C CA . ALA A 1 185 ? 1.069 1.581 -8.437 1.00 97.62 185 ALA A CA 1
ATOM 1511 C C . ALA A 1 185 ? -0.233 2.383 -8.327 1.00 97.62 185 ALA A C 1
ATOM 1513 O O . ALA A 1 185 ? -0.197 3.612 -8.285 1.00 97.62 185 ALA A O 1
ATOM 1514 N N . GLU A 1 186 ? -1.370 1.696 -8.206 1.00 96.25 186 GLU A N 1
ATOM 1515 C CA . GLU A 1 186 ? -2.673 2.320 -7.960 1.00 96.25 186 GLU A CA 1
ATOM 1516 C C . GLU A 1 186 ? -2.702 3.074 -6.622 1.00 96.25 186 GLU A C 1
ATOM 1518 O O . GLU A 1 186 ? -3.194 4.199 -6.555 1.00 96.25 186 GLU A O 1
ATOM 1523 N N . LEU A 1 187 ? -2.157 2.468 -5.563 1.00 96.38 187 LEU A N 1
ATOM 1524 C CA . LEU A 1 187 ? -2.274 2.986 -4.199 1.00 96.38 187 LEU A CA 1
ATOM 1525 C C . LEU A 1 187 ? -1.114 3.892 -3.772 1.00 96.38 187 LEU A C 1
ATOM 1527 O O . LEU A 1 187 ? -1.306 4.786 -2.955 1.00 96.38 187 LEU A O 1
ATOM 1531 N N . TYR A 1 188 ? 0.089 3.667 -4.286 1.00 96.44 188 TYR A N 1
ATOM 1532 C CA . TYR A 1 188 ? 1.309 4.334 -3.825 1.00 96.44 188 TYR A CA 1
ATOM 1533 C C . TYR A 1 188 ? 2.043 5.095 -4.922 1.00 96.44 188 TYR A C 1
ATOM 1535 O O . TYR A 1 188 ? 3.085 5.670 -4.639 1.00 96.44 188 TYR A O 1
ATOM 1543 N N . TRP A 1 189 ? 1.507 5.154 -6.143 1.00 96.06 189 TRP A N 1
ATOM 1544 C CA . TRP A 1 189 ? 2.047 5.970 -7.236 1.00 96.06 189 TRP A CA 1
ATOM 1545 C C . TRP A 1 189 ? 3.537 5.704 -7.470 1.00 96.06 189 TRP A C 1
ATOM 1547 O O . TRP A 1 189 ? 3.869 4.575 -7.826 1.00 96.06 189 TRP A O 1
ATOM 1557 N N . THR A 1 190 ? 4.430 6.690 -7.289 1.00 95.19 190 THR A N 1
ATOM 1558 C CA . THR A 1 190 ? 5.870 6.555 -7.577 1.00 95.19 190 THR A CA 1
ATOM 1559 C C . THR A 1 190 ? 6.469 5.244 -7.039 1.00 95.19 190 THR A C 1
ATOM 1561 O O . THR A 1 190 ? 6.969 4.485 -7.870 1.00 95.19 190 THR A O 1
ATOM 1564 N N . PRO A 1 191 ? 6.383 4.906 -5.731 1.00 94.88 191 PRO A N 1
ATOM 1565 C CA . PRO A 1 191 ? 6.816 3.609 -5.209 1.00 94.88 191 PRO A CA 1
ATOM 1566 C C . PRO A 1 191 ? 6.334 2.402 -6.028 1.00 94.88 191 PRO A C 1
ATOM 1568 O O . PRO A 1 191 ? 7.125 1.534 -6.383 1.00 94.88 191 PRO A O 1
ATOM 1571 N N . GLY A 1 192 ? 5.049 2.348 -6.379 1.00 96.25 192 GLY A N 1
ATOM 1572 C CA . GLY A 1 192 ? 4.495 1.229 -7.136 1.00 96.25 192 GLY A CA 1
ATOM 1573 C C . GLY A 1 192 ? 4.923 1.198 -8.604 1.00 96.25 192 GLY A C 1
ATOM 1574 O O . GLY A 1 192 ? 5.206 0.125 -9.131 1.00 96.25 192 GLY A O 1
ATOM 1575 N N . TYR A 1 193 ? 5.051 2.355 -9.259 1.00 97.06 193 TYR A N 1
ATOM 1576 C CA . TYR A 1 193 ? 5.565 2.435 -10.632 1.00 97.06 193 TYR A CA 1
ATOM 1577 C C . TYR A 1 193 ? 7.048 2.055 -10.734 1.00 97.06 193 TYR A C 1
ATOM 1579 O O . TYR A 1 193 ? 7.463 1.482 -11.742 1.00 97.06 193 TYR A O 1
ATOM 1587 N N . LEU A 1 194 ? 7.842 2.283 -9.684 1.00 93.88 194 LEU A N 1
ATOM 1588 C CA . LEU A 1 194 ? 9.206 1.750 -9.610 1.00 93.88 194 LEU A CA 1
ATOM 1589 C C . LEU A 1 194 ? 9.209 0.215 -9.539 1.00 93.88 194 LEU A C 1
ATOM 1591 O O . LEU A 1 194 ? 9.997 -0.425 -10.232 1.00 93.88 194 LEU A O 1
ATOM 1595 N N . LEU A 1 195 ? 8.293 -0.393 -8.782 1.00 94.75 195 LEU A N 1
ATOM 1596 C CA . LEU A 1 195 ? 8.152 -1.855 -8.745 1.00 94.75 195 LEU A CA 1
ATOM 1597 C C . LEU A 1 195 ? 7.661 -2.426 -10.087 1.00 94.75 195 LEU A C 1
ATOM 1599 O O . LEU A 1 195 ? 8.148 -3.466 -10.528 1.00 94.75 195 LEU A O 1
ATOM 1603 N N . LEU A 1 196 ? 6.762 -1.726 -10.790 1.00 96.62 196 LEU A N 1
ATOM 1604 C CA . LEU A 1 196 ? 6.377 -2.085 -12.162 1.00 96.62 196 LEU A CA 1
ATOM 1605 C C . LEU A 1 196 ? 7.562 -2.012 -13.132 1.00 96.62 196 LEU A C 1
ATOM 1607 O O . LEU A 1 196 ? 7.696 -2.878 -13.997 1.00 96.62 196 LEU A O 1
ATOM 1611 N N . CYS A 1 197 ? 8.433 -1.010 -12.986 1.00 95.25 197 CYS A N 1
ATOM 1612 C CA . CYS A 1 197 ? 9.668 -0.924 -13.761 1.00 95.25 197 CYS A CA 1
ATOM 1613 C C . CYS A 1 197 ? 10.552 -2.159 -13.529 1.00 95.25 197 CYS A C 1
ATOM 1615 O O . CYS A 1 197 ? 10.999 -2.770 -14.496 1.00 95.25 197 CYS A O 1
ATOM 1617 N N . LEU A 1 198 ? 10.760 -2.564 -12.272 1.00 93.06 198 LEU A N 1
ATOM 1618 C CA . LEU A 1 198 ? 11.594 -3.724 -11.929 1.00 93.06 198 LEU A CA 1
ATOM 1619 C C . LEU A 1 198 ? 11.040 -5.041 -12.483 1.00 93.06 198 LEU A C 1
ATOM 1621 O O . LEU A 1 198 ? 11.804 -5.842 -13.019 1.00 93.06 198 LEU A O 1
ATOM 1625 N N . ILE A 1 199 ? 9.724 -5.260 -12.408 1.00 94.69 199 ILE A N 1
ATOM 1626 C CA . ILE A 1 199 ? 9.102 -6.453 -13.003 1.00 94.69 199 ILE A CA 1
ATOM 1627 C C . ILE A 1 199 ? 9.291 -6.481 -14.511 1.00 94.69 199 ILE A C 1
ATOM 1629 O O . ILE A 1 199 ? 9.696 -7.506 -15.051 1.00 94.69 199 ILE A O 1
ATOM 1633 N N . ASN A 1 200 ? 8.993 -5.376 -15.195 1.00 95.38 200 ASN A N 1
ATOM 1634 C CA . ASN A 1 200 ? 9.118 -5.335 -16.648 1.00 95.38 200 ASN A CA 1
ATOM 1635 C C . ASN A 1 200 ? 10.574 -5.476 -17.090 1.00 95.38 200 ASN A C 1
ATOM 1637 O O . ASN A 1 200 ? 10.833 -6.121 -18.098 1.00 95.38 200 ASN A O 1
ATOM 1641 N N . TYR A 1 201 ? 11.519 -4.942 -16.316 1.00 94.00 201 TYR A N 1
ATOM 1642 C CA . TYR A 1 201 ? 12.940 -5.175 -16.540 1.00 94.00 201 TYR A CA 1
ATOM 1643 C C . TYR A 1 201 ? 13.294 -6.664 -16.412 1.00 94.00 201 TYR A C 1
ATOM 1645 O O . TYR A 1 201 ? 13.912 -7.217 -17.313 1.00 94.00 201 TYR A O 1
ATOM 1653 N N . GLN A 1 202 ? 12.845 -7.331 -15.344 1.00 93.12 202 GLN A N 1
ATOM 1654 C CA . GLN A 1 202 ? 13.087 -8.762 -15.118 1.00 93.12 202 GLN A CA 1
ATOM 1655 C C . GLN A 1 202 ? 12.424 -9.667 -16.173 1.00 93.12 202 GLN A C 1
ATOM 1657 O O . GLN A 1 202 ? 12.873 -10.789 -16.389 1.00 93.12 202 GLN A O 1
ATOM 1662 N N . ALA A 1 203 ? 11.346 -9.193 -16.799 1.00 93.75 203 ALA A N 1
ATOM 1663 C CA . ALA A 1 203 ? 10.632 -9.874 -17.877 1.00 93.75 203 ALA A CA 1
ATOM 1664 C C . ALA A 1 203 ? 11.166 -9.530 -19.283 1.00 93.75 203 ALA A C 1
ATOM 1666 O O . ALA A 1 203 ? 10.503 -9.850 -20.266 1.00 93.75 203 ALA A O 1
ATOM 1667 N N . ASP A 1 204 ? 12.305 -8.834 -19.385 1.00 95.25 204 ASP A N 1
ATOM 1668 C CA . ASP A 1 204 ? 12.904 -8.339 -20.634 1.00 95.25 204 ASP A CA 1
ATOM 1669 C C . ASP A 1 204 ? 11.991 -7.402 -21.462 1.00 95.25 204 ASP A C 1
ATOM 1671 O O . ASP A 1 204 ? 12.226 -7.126 -22.639 1.00 95.25 204 ASP A O 1
ATOM 1675 N N . ASN A 1 205 ? 10.968 -6.826 -20.825 1.00 96.19 205 ASN A N 1
ATOM 1676 C CA . ASN A 1 205 ? 10.058 -5.831 -21.395 1.00 96.19 205 ASN A CA 1
ATOM 1677 C C . ASN A 1 205 ? 10.611 -4.412 -21.181 1.00 96.19 205 ASN A C 1
ATOM 1679 O O . ASN A 1 205 ? 9.977 -3.555 -20.558 1.00 96.19 205 ASN A O 1
ATOM 1683 N N . TYR A 1 206 ? 11.815 -4.143 -21.690 1.00 96.31 206 TYR A N 1
ATOM 1684 C CA . TYR A 1 206 ? 12.575 -2.931 -21.356 1.00 96.31 206 TYR A CA 1
ATOM 1685 C C . TYR A 1 206 ? 11.879 -1.616 -21.740 1.00 96.31 206 TYR A C 1
ATOM 1687 O O . TYR A 1 206 ? 11.981 -0.635 -21.002 1.00 96.31 206 TYR A O 1
ATOM 1695 N N . GLN A 1 207 ? 11.116 -1.591 -22.839 1.00 96.44 207 GLN A N 1
ATOM 1696 C CA . GLN A 1 207 ? 10.355 -0.399 -23.229 1.00 96.44 207 GLN A CA 1
ATOM 1697 C C . GLN A 1 207 ? 9.259 -0.081 -22.203 1.00 96.44 207 GLN A C 1
ATOM 1699 O O . GLN A 1 207 ? 9.039 1.084 -21.870 1.00 96.44 207 GLN A O 1
ATOM 1704 N N . GLU A 1 208 ? 8.583 -1.111 -21.694 1.00 97.25 208 GLU A N 1
ATOM 1705 C CA . GLU A 1 208 ? 7.547 -0.967 -20.671 1.00 97.25 208 GLU A CA 1
ATOM 1706 C C . GLU A 1 208 ? 8.173 -0.602 -19.319 1.00 97.25 208 GLU A C 1
ATOM 1708 O O . GLU A 1 208 ? 7.655 0.252 -18.600 1.00 97.25 208 GLU A O 1
ATOM 1713 N N . ALA A 1 209 ? 9.341 -1.163 -18.993 1.00 96.12 209 ALA A N 1
ATOM 1714 C CA . ALA A 1 209 ? 10.114 -0.755 -17.823 1.00 96.12 209 ALA A CA 1
ATOM 1715 C C . ALA A 1 209 ? 10.468 0.741 -17.881 1.00 96.12 209 ALA A C 1
ATOM 1717 O O . ALA A 1 209 ? 10.199 1.483 -16.935 1.00 96.12 209 ALA A O 1
ATOM 1718 N N . LEU A 1 210 ? 10.977 1.209 -19.028 1.00 96.38 210 LEU A N 1
ATOM 1719 C CA . LEU A 1 210 ? 11.286 2.619 -19.264 1.00 96.38 210 LEU A CA 1
ATOM 1720 C C . LEU A 1 210 ? 10.041 3.504 -19.143 1.00 96.38 210 LEU A C 1
ATOM 1722 O O . LEU A 1 210 ? 10.102 4.561 -18.516 1.00 96.38 210 LEU A O 1
ATOM 1726 N N . LEU A 1 211 ? 8.904 3.086 -19.707 1.00 97.81 211 LEU A N 1
ATOM 1727 C CA . LEU A 1 211 ? 7.650 3.828 -19.582 1.00 97.81 211 LEU A CA 1
ATOM 1728 C C . LEU A 1 211 ? 7.229 3.972 -18.111 1.00 97.81 211 LEU A C 1
ATOM 1730 O O . LEU A 1 211 ? 6.913 5.081 -17.680 1.00 97.81 211 LEU A O 1
ATOM 1734 N N . ASN A 1 212 ? 7.283 2.891 -17.330 1.00 97.12 212 ASN A N 1
ATOM 1735 C CA . ASN A 1 212 ? 6.931 2.914 -15.909 1.00 97.12 212 ASN A CA 1
ATOM 1736 C C . ASN A 1 212 ? 7.889 3.786 -15.082 1.00 97.12 212 ASN A C 1
ATOM 1738 O O . ASN A 1 212 ? 7.431 4.539 -14.222 1.00 97.12 212 ASN A O 1
ATOM 1742 N N . LEU A 1 213 ? 9.189 3.781 -15.393 1.00 95.06 213 LEU A N 1
ATOM 1743 C CA . LEU A 1 213 ? 10.166 4.688 -14.780 1.00 95.06 213 LEU A CA 1
ATOM 1744 C C . LEU A 1 213 ? 9.836 6.165 -15.061 1.00 95.06 213 LEU A C 1
ATOM 1746 O O . LEU A 1 213 ? 9.898 7.004 -14.162 1.00 95.06 213 LEU A O 1
ATOM 1750 N N . LEU A 1 214 ? 9.434 6.489 -16.293 1.00 96.19 214 LEU A N 1
ATOM 1751 C CA . LEU A 1 214 ? 9.018 7.842 -16.678 1.00 96.19 214 LEU A CA 1
ATOM 1752 C C . LEU A 1 214 ? 7.714 8.273 -15.995 1.00 96.19 214 LEU A C 1
ATOM 1754 O O . LEU A 1 214 ? 7.558 9.445 -15.651 1.00 96.19 214 LEU A O 1
ATOM 1758 N N . VAL A 1 215 ? 6.770 7.349 -15.793 1.00 97.62 215 VAL A N 1
ATOM 1759 C CA . VAL A 1 215 ? 5.546 7.624 -15.026 1.00 97.62 215 VAL A CA 1
ATOM 1760 C C . VAL A 1 215 ? 5.882 7.863 -13.553 1.00 97.62 215 VAL A C 1
ATOM 1762 O O . VAL A 1 215 ? 5.393 8.838 -12.980 1.00 97.62 215 VAL A O 1
ATOM 1765 N N . ALA A 1 216 ? 6.762 7.049 -12.960 1.00 95.31 216 ALA A N 1
ATOM 1766 C CA . ALA A 1 216 ? 7.243 7.236 -11.591 1.00 95.31 216 ALA A CA 1
ATOM 1767 C C . ALA A 1 216 ? 7.885 8.620 -11.401 1.00 95.31 216 ALA A C 1
ATOM 1769 O O . ALA A 1 216 ? 7.528 9.322 -10.453 1.00 95.31 216 ALA A O 1
ATOM 1770 N N . GLU A 1 217 ? 8.760 9.034 -12.330 1.00 93.44 217 GLU A N 1
ATOM 1771 C CA . GLU A 1 217 ? 9.400 10.359 -12.352 1.00 93.44 217 GLU A CA 1
ATOM 1772 C C . GLU A 1 217 ? 8.362 11.489 -12.395 1.00 93.44 217 GLU A C 1
ATOM 1774 O O . GLU A 1 217 ? 8.458 12.462 -11.652 1.00 93.44 217 GLU A O 1
ATOM 1779 N N . LYS A 1 218 ? 7.328 11.362 -13.232 1.00 95.19 218 LYS A N 1
ATOM 1780 C CA . LYS A 1 218 ? 6.273 12.381 -13.350 1.00 95.19 218 LYS A CA 1
ATOM 1781 C C . LYS A 1 218 ? 5.341 12.448 -12.144 1.00 95.19 218 LYS A C 1
ATOM 1783 O O . LYS A 1 218 ? 4.790 13.512 -11.879 1.00 95.19 218 LYS A O 1
ATOM 1788 N N . LEU A 1 219 ? 5.156 11.336 -11.436 1.00 95.25 219 LEU A N 1
ATOM 1789 C CA . LEU A 1 219 ? 4.352 11.268 -10.215 1.00 95.25 219 LEU A CA 1
ATOM 1790 C C . LEU A 1 219 ? 5.117 11.731 -8.966 1.00 95.25 219 LEU A C 1
ATOM 1792 O O . LEU A 1 219 ? 4.473 11.980 -7.945 1.00 95.25 219 LEU A O 1
ATOM 1796 N N . LEU A 1 220 ? 6.449 11.891 -9.030 1.00 92.56 220 LEU A N 1
ATOM 1797 C CA . LEU A 1 220 ? 7.278 12.304 -7.887 1.00 92.56 220 LEU A CA 1
ATOM 1798 C C . LEU A 1 220 ? 6.741 13.548 -7.158 1.00 92.56 220 LEU A C 1
ATOM 1800 O O . LEU A 1 220 ? 6.592 13.470 -5.937 1.00 92.56 220 LEU A O 1
ATOM 1804 N N . PRO A 1 221 ? 6.374 14.655 -7.844 1.00 92.38 221 PRO A N 1
ATOM 1805 C CA . PRO A 1 221 ? 5.900 15.868 -7.172 1.00 92.38 221 PRO A CA 1
ATOM 1806 C C . PRO A 1 221 ? 4.609 15.673 -6.367 1.00 92.38 221 PRO A C 1
ATOM 1808 O O . PRO A 1 221 ? 4.315 16.465 -5.477 1.00 92.38 221 PRO A O 1
ATOM 1811 N N . PHE A 1 222 ? 3.844 14.624 -6.673 1.00 93.06 222 PHE A N 1
ATOM 1812 C CA . PHE A 1 222 ? 2.547 14.339 -6.063 1.00 93.06 222 PHE A CA 1
ATOM 1813 C C . PHE A 1 222 ? 2.622 13.191 -5.042 1.00 93.06 222 PHE A C 1
ATOM 1815 O O . PHE A 1 222 ? 1.737 13.038 -4.207 1.00 93.06 222 PHE A O 1
ATOM 1822 N N . SER A 1 223 ? 3.697 12.397 -5.058 1.00 93.56 223 SER A N 1
ATOM 1823 C CA . SER A 1 223 ? 3.806 11.147 -4.288 1.00 93.56 223 SER A CA 1
ATOM 1824 C C . SER A 1 223 ? 4.455 11.308 -2.910 1.00 93.56 223 SER A C 1
ATOM 1826 O O . SER A 1 223 ? 4.810 10.313 -2.283 1.00 93.56 223 SER A O 1
ATOM 1828 N N . GLY A 1 224 ? 4.623 12.536 -2.407 1.00 91.19 224 GLY A N 1
ATOM 1829 C CA . GLY A 1 224 ? 5.376 12.797 -1.173 1.00 91.19 224 GLY A CA 1
ATOM 1830 C C . GLY A 1 224 ? 4.857 12.037 0.057 1.00 91.19 224 GLY A C 1
ATOM 1831 O O . GLY A 1 224 ? 5.653 11.529 0.844 1.00 91.19 224 GLY A O 1
ATOM 1832 N N . ALA A 1 225 ? 3.535 11.909 0.215 1.00 92.19 225 ALA A N 1
ATOM 1833 C CA . ALA A 1 225 ? 2.945 11.119 1.299 1.00 92.19 225 ALA A CA 1
ATOM 1834 C C . ALA A 1 225 ? 3.155 9.609 1.101 1.00 92.19 225 ALA A C 1
ATOM 1836 O O . ALA A 1 225 ? 3.527 8.909 2.041 1.00 92.19 225 ALA A O 1
ATOM 1837 N N . MET A 1 226 ? 2.973 9.116 -0.126 1.00 93.88 226 MET A N 1
ATOM 1838 C CA . MET A 1 226 ? 3.140 7.704 -0.469 1.00 93.88 226 MET A CA 1
ATOM 1839 C C . MET A 1 226 ? 4.585 7.243 -0.266 1.00 93.88 226 MET A C 1
ATOM 1841 O O . MET A 1 226 ? 4.794 6.185 0.315 1.00 93.88 226 MET A O 1
ATOM 1845 N N . ILE A 1 227 ? 5.567 8.049 -0.688 1.00 92.12 227 ILE A N 1
ATOM 1846 C CA . ILE A 1 227 ? 7.002 7.789 -0.486 1.00 92.12 227 ILE A CA 1
ATOM 1847 C C . ILE A 1 227 ? 7.319 7.763 1.011 1.00 92.12 227 ILE A C 1
ATOM 1849 O O . ILE A 1 227 ? 7.841 6.768 1.506 1.00 92.12 227 ILE A O 1
ATOM 1853 N N . ASN A 1 228 ? 6.915 8.806 1.746 1.00 90.69 228 ASN A N 1
ATOM 1854 C CA . ASN A 1 228 ? 7.115 8.897 3.193 1.00 90.69 228 ASN A CA 1
ATOM 1855 C C . ASN A 1 228 ? 6.587 7.655 3.927 1.00 90.69 228 ASN A C 1
ATOM 1857 O O . ASN A 1 228 ? 7.266 7.113 4.790 1.00 90.69 228 ASN A O 1
ATOM 1861 N N . ASN A 1 229 ? 5.386 7.195 3.575 1.00 91.69 229 ASN A N 1
ATOM 1862 C CA . ASN A 1 229 ? 4.758 6.047 4.226 1.00 91.69 229 ASN A CA 1
ATOM 1863 C C . ASN A 1 229 ? 5.372 4.707 3.806 1.00 91.69 229 ASN A C 1
ATOM 1865 O O . ASN A 1 229 ? 5.527 3.822 4.645 1.00 91.69 229 ASN A O 1
ATOM 1869 N N . ALA A 1 230 ? 5.683 4.542 2.517 1.00 91.50 230 ALA A N 1
ATOM 1870 C CA . ALA A 1 230 ? 6.243 3.313 1.962 1.00 91.50 230 ALA A CA 1
ATOM 1871 C C . ALA A 1 230 ? 7.628 2.999 2.538 1.00 91.50 230 ALA A C 1
ATOM 1873 O O . ALA A 1 230 ? 7.942 1.835 2.791 1.00 91.50 230 ALA A O 1
ATOM 1874 N N . TYR A 1 231 ? 8.416 4.046 2.777 1.00 87.94 231 TYR A N 1
ATOM 1875 C CA . TYR A 1 231 ? 9.828 3.940 3.127 1.00 87.94 231 TYR A CA 1
ATOM 1876 C C . TYR A 1 231 ? 10.178 4.613 4.455 1.00 87.94 231 TYR A C 1
ATOM 1878 O O . TYR A 1 231 ? 11.317 4.981 4.681 1.00 87.94 231 TYR A O 1
ATOM 1886 N N . GLN 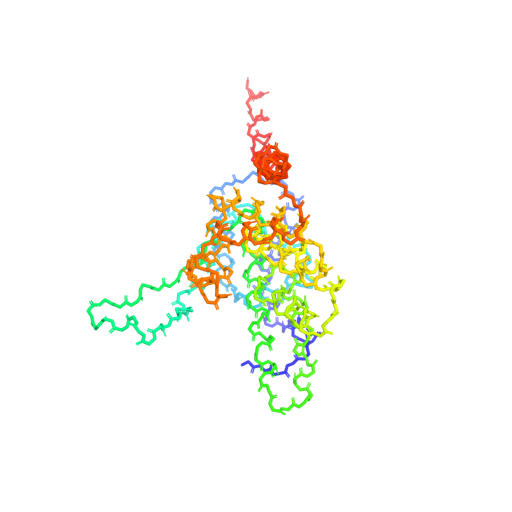A 1 232 ? 9.190 4.786 5.337 1.00 85.06 232 GLN A N 1
ATOM 1887 C CA . GLN A 1 232 ? 9.405 5.194 6.733 1.00 85.06 232 GLN A CA 1
ATOM 1888 C C . GLN A 1 232 ? 10.225 6.488 6.905 1.00 85.06 232 GLN A C 1
ATOM 1890 O O . GLN A 1 232 ? 10.907 6.677 7.905 1.00 85.06 232 GLN A O 1
ATOM 1895 N N . GLY A 1 233 ? 10.093 7.420 5.956 1.00 79.12 233 GLY A N 1
ATOM 1896 C CA . GLY A 1 233 ? 10.771 8.720 5.981 1.00 79.12 233 GLY A CA 1
ATOM 1897 C C . GLY A 1 233 ? 11.989 8.823 5.069 1.00 79.12 233 GLY A C 1
ATOM 1898 O O . GLY A 1 233 ? 12.432 9.945 4.820 1.00 79.12 233 GLY A O 1
ATOM 1899 N N . ASP A 1 234 ? 12.460 7.710 4.508 1.00 79.25 234 ASP A N 1
ATOM 1900 C CA . ASP A 1 234 ? 13.586 7.715 3.578 1.00 79.25 234 ASP A CA 1
ATOM 1901 C C . ASP A 1 234 ? 13.230 8.439 2.278 1.00 79.25 234 ASP A C 1
ATOM 1903 O O . ASP A 1 234 ? 12.115 8.344 1.744 1.00 79.25 234 ASP A O 1
ATOM 1907 N N . SER A 1 235 ? 14.205 9.175 1.746 1.00 76.06 235 SER A N 1
ATOM 1908 C CA . SER A 1 235 ? 14.052 9.849 0.463 1.00 76.06 235 SER A CA 1
ATOM 1909 C C . SER A 1 235 ? 14.143 8.850 -0.691 1.00 76.06 235 SER A C 1
ATOM 1911 O O . SER A 1 235 ? 14.826 7.824 -0.606 1.00 76.06 235 SER A O 1
ATOM 1913 N N . ILE A 1 236 ? 13.501 9.176 -1.815 1.00 75.50 236 ILE A N 1
ATOM 1914 C CA . ILE A 1 236 ? 13.558 8.340 -3.017 1.00 75.50 236 ILE A CA 1
ATOM 1915 C C . ILE A 1 236 ? 14.995 8.164 -3.517 1.00 75.50 236 ILE A C 1
ATOM 1917 O O . ILE A 1 236 ? 15.359 7.091 -3.980 1.00 75.50 236 ILE A O 1
ATOM 1921 N N . GLU A 1 237 ? 15.839 9.180 -3.354 1.00 75.06 237 GLU A N 1
ATOM 1922 C CA . GLU A 1 237 ? 17.262 9.143 -3.681 1.00 75.06 237 GLU A CA 1
ATOM 1923 C C . GLU A 1 237 ? 18.035 8.178 -2.775 1.00 75.06 237 GLU A C 1
ATOM 1925 O O . GLU A 1 237 ? 18.953 7.509 -3.247 1.00 75.06 237 GLU A O 1
ATOM 1930 N N . SER A 1 238 ? 17.679 8.079 -1.489 1.00 74.25 238 SER A N 1
ATOM 1931 C CA . SER A 1 238 ? 18.254 7.077 -0.581 1.00 74.25 238 SER A CA 1
ATOM 1932 C C . SER A 1 238 ? 17.926 5.661 -1.059 1.00 74.25 238 SER A C 1
ATOM 1934 O O . SER A 1 238 ? 18.815 4.832 -1.242 1.00 74.25 238 SER A O 1
ATOM 1936 N N . ILE A 1 239 ? 16.660 5.423 -1.399 1.00 73.75 239 ILE A N 1
ATOM 1937 C CA . ILE A 1 239 ? 16.175 4.118 -1.864 1.00 73.75 239 ILE A CA 1
ATOM 1938 C C . ILE A 1 239 ? 16.805 3.732 -3.205 1.00 73.75 239 ILE A C 1
ATOM 1940 O O . ILE A 1 239 ? 17.243 2.596 -3.383 1.00 73.75 239 ILE A O 1
ATOM 1944 N N . LEU A 1 240 ? 16.882 4.676 -4.147 1.00 71.50 240 LEU A N 1
ATOM 1945 C CA . LEU A 1 240 ? 17.518 4.458 -5.446 1.00 71.50 240 LEU A CA 1
ATOM 1946 C C . LEU A 1 240 ? 19.010 4.145 -5.280 1.00 71.50 240 LEU A C 1
ATOM 1948 O O . LEU A 1 240 ? 19.488 3.183 -5.882 1.00 71.50 240 LEU A O 1
ATOM 1952 N N . ARG A 1 241 ? 19.727 4.865 -4.404 1.00 70.44 241 ARG A N 1
ATOM 1953 C CA . ARG A 1 241 ? 21.132 4.563 -4.081 1.00 70.44 241 ARG A CA 1
ATOM 1954 C C . ARG A 1 241 ? 21.301 3.188 -3.442 1.00 70.44 241 ARG A C 1
ATOM 1956 O O . ARG A 1 241 ? 22.187 2.449 -3.863 1.00 70.44 241 ARG A O 1
ATOM 1963 N N . GLY A 1 242 ? 20.430 2.811 -2.506 1.00 59.69 242 GLY A N 1
ATOM 1964 C CA . GLY A 1 242 ? 20.408 1.465 -1.922 1.00 59.69 242 GLY A CA 1
ATOM 1965 C C . GLY A 1 242 ? 20.184 0.360 -2.963 1.00 59.69 242 GLY A C 1
ATOM 1966 O O . GLY A 1 242 ? 20.685 -0.751 -2.811 1.00 59.69 242 GLY A O 1
ATOM 1967 N N . ALA A 1 243 ? 19.500 0.678 -4.065 1.00 61.69 243 ALA A N 1
ATOM 1968 C CA . ALA A 1 243 ? 19.318 -0.200 -5.220 1.00 61.69 243 ALA A CA 1
ATOM 1969 C C . ALA A 1 243 ? 20.445 -0.104 -6.275 1.00 61.69 243 ALA A C 1
ATOM 1971 O O . ALA A 1 243 ? 20.330 -0.695 -7.349 1.00 61.69 243 ALA A O 1
ATOM 1972 N N . GLY A 1 244 ? 21.524 0.643 -6.010 1.00 63.41 244 GLY A N 1
ATOM 1973 C CA . GLY A 1 244 ? 22.638 0.856 -6.944 1.00 63.41 244 GLY A CA 1
ATOM 1974 C C . GLY A 1 244 ? 22.331 1.822 -8.097 1.00 63.41 244 GLY A C 1
ATOM 1975 O O . GLY A 1 244 ? 23.120 1.936 -9.037 1.00 63.41 244 GLY A O 1
ATOM 1976 N N . LEU A 1 245 ? 21.198 2.528 -8.045 1.00 66.75 245 LEU A N 1
ATOM 1977 C CA . LEU A 1 245 ? 20.792 3.534 -9.022 1.00 66.75 245 LEU A CA 1
ATOM 1978 C C . LEU A 1 245 ? 21.198 4.923 -8.521 1.00 66.75 245 LEU A C 1
ATOM 1980 O O . LEU A 1 245 ? 20.497 5.558 -7.739 1.00 66.75 245 LEU A O 1
ATOM 1984 N N . ASN A 1 246 ? 22.343 5.409 -8.997 1.00 63.56 246 ASN A N 1
ATOM 1985 C CA . ASN A 1 246 ? 22.870 6.717 -8.593 1.00 63.56 246 ASN A CA 1
ATOM 1986 C C . ASN A 1 246 ? 22.054 7.900 -9.149 1.00 63.56 246 ASN A C 1
ATOM 1988 O O . ASN A 1 246 ? 22.059 8.974 -8.556 1.00 63.56 246 ASN A O 1
ATOM 1992 N N . ASP A 1 247 ? 21.383 7.716 -10.293 1.00 75.69 247 ASP A N 1
ATOM 1993 C CA . ASP A 1 247 ? 20.576 8.738 -10.968 1.00 75.69 247 ASP A CA 1
ATOM 1994 C C . ASP A 1 247 ? 19.517 8.083 -11.877 1.00 75.69 247 ASP A C 1
ATOM 1996 O O . ASP A 1 247 ? 19.809 7.144 -12.628 1.00 75.69 247 ASP A O 1
ATOM 2000 N N . LEU A 1 248 ? 18.289 8.614 -11.845 1.00 82.44 248 LEU A N 1
ATOM 2001 C CA . LEU A 1 248 ? 17.190 8.230 -12.736 1.00 82.44 248 LEU A CA 1
ATOM 2002 C C . LEU A 1 248 ? 17.542 8.447 -14.214 1.00 82.44 248 LEU A C 1
ATOM 2004 O O . LEU A 1 248 ? 17.069 7.702 -15.072 1.00 82.44 248 LEU A O 1
ATOM 2008 N N . THR A 1 249 ? 18.371 9.441 -14.542 1.00 86.38 249 THR A N 1
ATOM 2009 C CA . THR A 1 249 ? 18.808 9.696 -15.926 1.00 86.38 249 THR A CA 1
ATOM 2010 C C . THR A 1 249 ? 19.610 8.525 -16.475 1.00 86.38 249 THR A C 1
ATOM 2012 O O . THR A 1 249 ? 19.303 8.033 -17.562 1.00 86.38 249 THR A O 1
ATOM 2015 N N . THR A 1 250 ? 20.565 8.013 -15.698 1.00 85.69 250 THR A N 1
ATOM 2016 C CA . THR A 1 250 ? 21.362 6.832 -16.059 1.00 85.69 250 THR A CA 1
ATOM 2017 C C . THR A 1 250 ? 20.477 5.605 -16.267 1.00 85.69 250 THR A C 1
ATOM 2019 O O . THR A 1 250 ? 20.610 4.921 -17.281 1.00 85.69 250 THR A O 1
ATOM 2022 N N . ALA A 1 251 ? 19.515 5.368 -15.369 1.00 87.81 251 ALA A N 1
ATOM 2023 C CA . ALA A 1 251 ? 18.566 4.263 -15.504 1.00 87.81 251 ALA A CA 1
ATOM 2024 C C . ALA A 1 251 ? 17.720 4.371 -16.788 1.00 87.81 251 ALA A C 1
ATOM 2026 O O . ALA A 1 251 ? 17.542 3.384 -17.503 1.00 87.81 251 ALA A O 1
ATOM 2027 N N . LYS A 1 252 ? 17.246 5.578 -17.130 1.00 91.75 252 LYS A N 1
ATOM 2028 C CA . LYS A 1 252 ? 16.493 5.831 -18.370 1.00 91.75 252 LYS A CA 1
ATOM 2029 C C . LYS A 1 252 ? 17.330 5.561 -19.621 1.00 91.75 252 LYS A C 1
ATOM 2031 O O . LYS A 1 252 ? 16.824 4.937 -20.550 1.00 91.75 252 LYS A O 1
ATOM 2036 N N . HIS A 1 253 ? 18.583 6.017 -19.652 1.00 91.44 253 HIS A N 1
ATOM 2037 C CA . HIS A 1 253 ? 19.490 5.759 -20.775 1.00 91.44 253 HIS A CA 1
ATOM 2038 C C . HIS A 1 253 ? 19.760 4.266 -20.948 1.00 91.44 253 HIS A C 1
ATOM 2040 O O . HIS A 1 253 ? 19.599 3.745 -22.047 1.00 91.44 253 HIS A O 1
ATOM 2046 N N . PHE A 1 254 ? 20.074 3.575 -19.853 1.00 91.44 254 PHE A N 1
ATOM 2047 C CA . PHE A 1 254 ? 20.318 2.138 -19.861 1.00 91.44 254 PHE A CA 1
ATOM 2048 C C . PHE A 1 254 ? 19.116 1.347 -20.401 1.00 91.44 254 PHE A C 1
ATOM 2050 O O . PHE 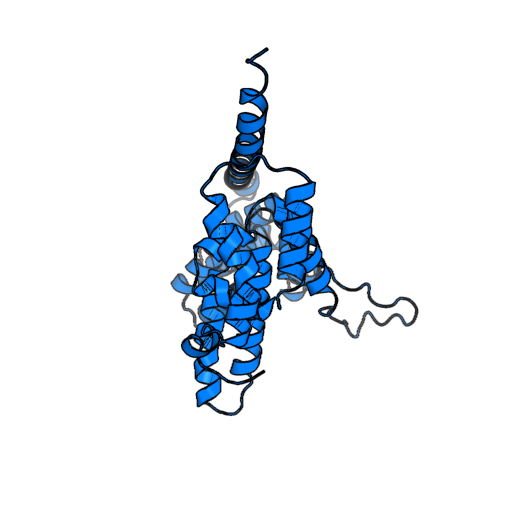A 1 254 ? 19.255 0.528 -21.306 1.00 91.44 254 PHE A O 1
ATOM 2057 N N . LEU A 1 255 ? 17.904 1.642 -19.918 1.00 93.56 255 LEU A N 1
ATOM 2058 C CA . LEU A 1 255 ? 16.689 0.988 -20.412 1.00 93.56 255 LEU A CA 1
ATOM 2059 C C . LEU A 1 255 ? 16.378 1.343 -21.873 1.00 93.56 255 LEU A C 1
ATOM 2061 O O . LEU A 1 255 ? 15.876 0.495 -22.611 1.00 93.56 255 LEU A O 1
ATOM 2065 N N . ALA A 1 256 ? 16.675 2.569 -22.317 1.00 94.75 256 ALA A N 1
ATOM 2066 C CA . ALA A 1 256 ? 16.508 2.962 -23.716 1.00 94.75 256 ALA A CA 1
ATOM 2067 C C . ALA A 1 256 ? 17.457 2.190 -24.646 1.00 94.75 256 ALA A C 1
ATOM 2069 O O . ALA A 1 256 ? 17.025 1.735 -25.707 1.00 94.75 256 ALA A O 1
ATOM 2070 N N . GLU A 1 257 ? 18.710 1.992 -24.229 1.00 94.94 257 GLU A N 1
ATOM 2071 C CA . GLU A 1 257 ? 19.702 1.190 -24.953 1.00 94.94 257 GLU A CA 1
ATOM 2072 C C . GLU A 1 257 ? 19.277 -0.276 -25.063 1.00 94.94 257 GLU A C 1
ATOM 2074 O O . GLU A 1 257 ? 19.257 -0.819 -26.171 1.00 94.94 257 GLU A O 1
ATOM 2079 N N . LEU A 1 258 ? 18.854 -0.885 -23.948 1.00 95.38 258 LEU A N 1
ATOM 2080 C CA . LEU A 1 258 ? 18.323 -2.254 -23.923 1.00 95.38 258 LEU A CA 1
ATOM 2081 C C . LEU A 1 258 ? 17.061 -2.414 -24.782 1.00 95.38 258 LEU A C 1
ATOM 2083 O O . LEU A 1 258 ? 16.849 -3.457 -25.391 1.00 95.38 258 LEU A O 1
ATOM 2087 N N . SER A 1 259 ? 16.238 -1.367 -24.871 1.00 94.75 259 SER A N 1
ATOM 2088 C CA . SER A 1 259 ? 15.043 -1.343 -25.727 1.00 94.75 259 SER A CA 1
ATOM 2089 C C . SER A 1 259 ? 15.349 -1.040 -27.198 1.00 94.75 259 SER A C 1
ATOM 2091 O O . SER A 1 259 ? 14.427 -1.002 -28.012 1.00 94.75 259 SER A O 1
ATOM 2093 N N . HIS A 1 260 ? 16.608 -0.749 -27.546 1.00 95.25 260 HIS A N 1
ATOM 2094 C CA . HIS A 1 260 ? 17.023 -0.256 -28.864 1.00 95.25 260 HIS A CA 1
ATOM 2095 C C . HIS A 1 260 ? 16.247 0.988 -29.335 1.00 95.25 260 HIS A C 1
ATOM 2097 O O . HIS A 1 260 ? 16.018 1.188 -30.531 1.00 95.25 260 HIS A O 1
ATOM 2103 N N . LEU A 1 261 ? 15.835 1.844 -28.396 1.00 92.75 261 LEU A N 1
ATOM 2104 C CA . LEU A 1 261 ? 15.077 3.055 -28.692 1.00 92.75 261 LEU A CA 1
ATOM 2105 C C . LEU A 1 261 ? 16.014 4.262 -28.794 1.00 92.75 261 LEU A C 1
ATOM 2107 O O . LEU A 1 261 ? 16.782 4.529 -27.868 1.00 92.75 261 LEU A O 1
ATOM 2111 N N . PRO A 1 262 ? 15.929 5.068 -29.867 1.00 92.50 262 PRO A N 1
ATOM 2112 C CA . PRO A 1 262 ? 16.674 6.314 -29.920 1.00 92.50 262 PRO A CA 1
ATOM 2113 C C . PRO A 1 262 ? 16.131 7.291 -28.868 1.00 92.50 262 PRO A C 1
ATOM 2115 O O . PRO A 1 262 ? 14.918 7.418 -28.683 1.00 92.50 262 PRO A O 1
ATOM 2118 N N . MET A 1 263 ? 17.013 8.063 -28.229 1.00 88.62 263 MET A N 1
ATOM 2119 C CA . MET A 1 263 ? 16.609 9.044 -27.205 1.00 88.62 263 MET A CA 1
ATOM 2120 C C . MET A 1 263 ? 15.617 10.101 -27.717 1.00 88.62 263 MET A C 1
ATOM 2122 O O . MET A 1 263 ? 14.817 10.638 -26.946 1.00 88.62 263 MET A O 1
ATOM 2126 N N . SER A 1 264 ? 15.601 10.371 -29.025 1.00 91.19 264 SER A N 1
ATOM 2127 C CA . SER A 1 264 ? 14.584 11.217 -29.657 1.00 91.19 264 SER A CA 1
ATOM 2128 C C . SER A 1 264 ? 13.179 10.611 -29.565 1.00 91.19 264 SER A C 1
ATOM 2130 O O . SER A 1 264 ? 12.215 11.340 -29.339 1.00 91.19 264 SER A O 1
ATOM 2132 N N . TYR A 1 265 ? 13.035 9.286 -29.672 1.00 92.50 265 TYR A N 1
ATOM 2133 C CA . TYR A 1 265 ? 11.759 8.597 -29.464 1.00 92.50 265 TYR A CA 1
ATOM 2134 C C . TYR A 1 265 ? 11.344 8.634 -27.993 1.00 92.50 265 TYR A C 1
ATOM 2136 O O . TYR A 1 265 ? 10.182 8.909 -27.689 1.00 92.50 265 TYR A O 1
ATOM 2144 N N . VAL A 1 266 ? 12.295 8.433 -27.075 1.00 90.19 266 VAL A N 1
ATOM 2145 C CA . VAL A 1 266 ? 12.038 8.506 -25.630 1.00 90.19 266 VAL A CA 1
ATOM 2146 C C . VAL A 1 266 ? 11.468 9.880 -25.267 1.00 90.19 266 VAL A C 1
ATOM 2148 O O . VAL A 1 266 ? 10.358 9.975 -24.744 1.00 90.19 266 VAL A O 1
ATOM 2151 N N . THR A 1 267 ? 12.176 10.953 -25.628 1.00 89.50 267 THR A N 1
ATOM 2152 C CA . THR A 1 267 ? 11.804 12.342 -25.296 1.00 89.50 267 THR A CA 1
ATOM 2153 C C . THR A 1 267 ? 10.546 12.843 -26.012 1.00 89.50 267 THR A C 1
ATOM 2155 O O . THR A 1 267 ? 9.846 13.699 -25.475 1.00 89.50 267 THR A O 1
ATOM 2158 N N . SER A 1 268 ? 10.206 12.308 -27.191 1.00 89.12 268 SER A N 1
ATOM 2159 C CA . SER A 1 268 ? 9.045 12.768 -27.971 1.00 89.12 268 SER A CA 1
ATOM 2160 C C . SER A 1 268 ? 7.781 11.916 -27.815 1.00 89.12 268 SER A C 1
ATOM 2162 O O . SER A 1 268 ? 6.686 12.480 -27.806 1.00 89.12 268 SER A O 1
ATOM 2164 N N . SER A 1 269 ? 7.904 10.590 -27.706 1.00 93.94 269 SER A N 1
ATOM 2165 C CA . SER A 1 269 ? 6.782 9.643 -27.660 1.00 93.94 269 SER A CA 1
ATOM 2166 C C . SER A 1 269 ? 6.557 9.124 -26.246 1.00 93.94 269 SER A C 1
ATOM 2168 O O . SER A 1 269 ? 5.494 9.372 -25.673 1.00 93.94 269 SER A O 1
ATOM 2170 N N . LEU A 1 270 ? 7.559 8.475 -25.638 1.00 94.44 270 LEU A N 1
ATOM 2171 C CA . LEU A 1 270 ? 7.391 7.864 -24.313 1.00 94.44 270 LEU A CA 1
ATOM 2172 C C . LEU A 1 270 ? 7.113 8.910 -23.233 1.00 94.44 270 LEU A C 1
ATOM 2174 O O . LEU A 1 270 ? 6.208 8.722 -22.429 1.00 94.44 270 LEU A O 1
ATOM 2178 N N . TYR A 1 271 ? 7.781 10.066 -23.266 1.00 95.19 271 TYR A N 1
ATOM 2179 C CA . TYR A 1 271 ? 7.480 11.166 -22.342 1.00 95.19 271 TYR A CA 1
ATOM 2180 C C . TYR A 1 271 ? 6.041 11.696 -22.481 1.00 95.19 271 TYR A C 1
ATOM 2182 O O . TYR A 1 271 ? 5.439 12.088 -21.477 1.00 95.19 271 TYR A O 1
ATOM 2190 N N . LYS A 1 272 ? 5.462 11.693 -23.693 1.00 96.50 272 LYS A N 1
ATOM 2191 C CA . LYS A 1 272 ? 4.051 12.065 -23.907 1.00 96.50 272 LYS A CA 1
ATOM 2192 C C . LYS A 1 272 ? 3.102 10.988 -23.391 1.00 96.50 272 LYS A C 1
ATOM 2194 O O . LYS A 1 272 ? 2.099 11.326 -22.769 1.00 96.50 272 LYS A O 1
ATOM 2199 N N . GLN A 1 273 ? 3.419 9.714 -23.620 1.00 97.56 273 GLN A N 1
ATOM 2200 C CA . GLN A 1 273 ? 2.637 8.590 -23.100 1.00 97.56 273 GLN A CA 1
ATOM 2201 C C . GLN A 1 273 ? 2.644 8.576 -21.570 1.00 97.56 273 GLN A C 1
ATOM 2203 O O . GLN A 1 273 ? 1.576 8.569 -20.964 1.00 97.56 273 GLN A O 1
ATOM 2208 N N . ALA A 1 274 ? 3.823 8.699 -20.955 1.00 97.44 274 ALA A N 1
ATOM 2209 C CA . ALA A 1 274 ? 3.972 8.815 -19.511 1.00 97.44 274 ALA A CA 1
ATOM 2210 C C . ALA A 1 274 ? 3.168 10.000 -18.965 1.00 97.44 274 ALA A C 1
ATOM 2212 O O . ALA A 1 274 ? 2.434 9.846 -17.997 1.00 97.44 274 ALA A O 1
ATOM 2213 N N . LYS A 1 275 ? 3.226 11.167 -19.630 1.00 97.00 275 LYS A N 1
ATOM 2214 C CA . LYS A 1 275 ? 2.411 12.326 -19.239 1.00 97.00 275 LYS A CA 1
ATOM 2215 C C . LYS A 1 275 ? 0.918 12.008 -19.287 1.00 97.00 275 LYS A C 1
ATOM 2217 O O . LYS A 1 275 ? 0.221 12.307 -18.332 1.00 97.00 275 LYS A O 1
ATOM 2222 N N . LYS A 1 276 ? 0.430 11.389 -20.363 1.00 97.69 276 LYS A N 1
ATOM 2223 C CA . LYS A 1 276 ? -0.985 11.021 -20.493 1.00 97.69 276 LYS A CA 1
ATOM 2224 C C . LYS A 1 276 ? -1.428 10.065 -19.381 1.00 97.69 276 LYS A C 1
ATOM 2226 O O . LYS A 1 276 ? -2.517 10.232 -18.846 1.00 97.69 276 LYS A O 1
ATOM 2231 N N . ILE A 1 277 ? -0.594 9.085 -19.031 1.00 97.81 277 ILE A N 1
ATOM 2232 C CA . ILE A 1 277 ? -0.862 8.162 -17.920 1.00 97.81 277 ILE A CA 1
ATOM 2233 C C . ILE A 1 277 ? -0.931 8.938 -16.601 1.00 97.81 277 ILE A C 1
ATOM 2235 O O . ILE A 1 277 ? -1.929 8.830 -15.897 1.00 97.81 277 ILE A O 1
ATOM 2239 N N . THR A 1 278 ? 0.072 9.768 -16.302 1.00 96.94 278 THR A N 1
ATOM 2240 C CA . THR A 1 278 ? 0.090 10.612 -15.098 1.00 96.94 278 THR A CA 1
ATOM 2241 C C . THR A 1 278 ? -1.129 11.531 -15.023 1.00 96.94 278 THR A C 1
ATOM 2243 O O . THR A 1 278 ? -1.799 11.556 -13.998 1.00 96.94 278 THR A O 1
ATOM 2246 N N . ASP A 1 279 ? -1.467 12.234 -16.105 1.00 96.12 279 ASP A N 1
ATOM 2247 C CA . ASP A 1 279 ? -2.629 13.126 -16.155 1.00 96.12 279 ASP A CA 1
ATOM 2248 C C . ASP A 1 279 ? -3.932 12.355 -15.893 1.00 96.12 279 ASP A C 1
ATOM 2250 O O . ASP A 1 279 ? -4.789 12.836 -15.162 1.00 96.12 279 ASP A O 1
ATOM 2254 N N . ASN A 1 280 ? -4.082 11.145 -16.447 1.00 95.31 280 ASN A N 1
ATOM 2255 C CA . ASN A 1 280 ? -5.259 10.306 -16.206 1.00 95.31 280 ASN A CA 1
ATOM 2256 C C . ASN A 1 280 ? -5.364 9.854 -14.743 1.00 95.31 280 ASN A C 1
ATOM 2258 O O . ASN A 1 280 ? -6.471 9.792 -14.210 1.00 95.31 280 ASN A O 1
ATOM 2262 N N . ILE A 1 281 ? -4.233 9.523 -14.109 1.00 94.75 281 ILE A N 1
ATOM 2263 C CA . ILE A 1 281 ? -4.179 9.175 -12.684 1.00 94.75 281 ILE A CA 1
ATOM 2264 C C . ILE A 1 281 ? -4.657 10.376 -11.873 1.00 94.75 281 ILE A C 1
ATOM 2266 O O . ILE A 1 281 ? -5.635 10.254 -11.146 1.00 94.75 281 ILE A O 1
ATOM 2270 N N . LEU A 1 282 ? -4.034 11.542 -12.061 1.00 92.62 282 LEU A N 1
ATOM 2271 C CA . LEU A 1 282 ? -4.361 12.756 -11.309 1.00 92.62 282 LEU A CA 1
ATOM 2272 C C . LEU A 1 282 ? -5.817 13.197 -11.530 1.00 92.62 282 LEU A C 1
ATOM 2274 O O . LEU A 1 282 ? -6.526 13.439 -10.565 1.00 92.62 282 LEU A O 1
ATOM 2278 N N . GLN A 1 283 ? -6.318 13.171 -12.771 1.00 90.81 283 GLN A N 1
ATOM 2279 C CA . GLN A 1 283 ? -7.720 13.499 -13.071 1.00 90.81 283 GLN A CA 1
ATOM 2280 C C . GLN A 1 283 ? -8.725 12.544 -12.425 1.00 90.81 283 GLN A C 1
ATOM 2282 O O . GLN A 1 283 ? -9.845 12.954 -12.120 1.00 90.81 283 GLN A O 1
ATOM 2287 N N . LYS A 1 284 ? -8.381 11.257 -12.284 1.00 85.81 284 LYS A N 1
ATOM 2288 C CA . LYS A 1 284 ? -9.236 10.302 -11.574 1.00 85.81 284 LYS A CA 1
ATOM 2289 C C . LYS A 1 284 ? -9.374 10.725 -10.109 1.00 85.81 284 LYS A C 1
ATOM 2291 O O . LYS A 1 284 ? -10.491 10.734 -9.607 1.00 85.81 284 LYS A O 1
ATOM 2296 N N . PHE A 1 285 ? -8.276 11.146 -9.481 1.00 74.94 285 PHE A N 1
ATOM 2297 C CA . PHE A 1 285 ? -8.287 11.628 -8.100 1.00 74.94 285 PHE A CA 1
ATOM 2298 C C . PHE A 1 285 ? -9.011 12.961 -7.942 1.00 74.94 285 PHE A C 1
ATOM 2300 O O . PHE A 1 285 ? -9.872 13.049 -7.076 1.00 74.94 285 PHE A O 1
ATOM 2307 N N . ASP A 1 286 ? -8.767 13.941 -8.814 1.00 76.00 286 ASP A N 1
ATOM 2308 C CA . ASP A 1 286 ? -9.464 15.235 -8.756 1.00 76.00 286 ASP A CA 1
ATOM 2309 C C . ASP A 1 286 ? -10.991 15.047 -8.836 1.00 76.00 286 ASP A C 1
ATOM 2311 O O . ASP A 1 286 ? -11.746 15.668 -8.095 1.00 76.00 286 ASP A O 1
ATOM 2315 N N . LYS A 1 287 ? -11.467 14.131 -9.693 1.00 63.53 287 LYS A N 1
ATOM 2316 C CA . LYS A 1 287 ? -12.900 13.811 -9.815 1.00 63.53 287 LYS A CA 1
ATOM 2317 C C . LYS A 1 287 ? -13.454 13.071 -8.605 1.00 63.53 287 LYS A C 1
ATOM 2319 O O . LYS A 1 287 ? -14.595 13.309 -8.224 1.00 63.53 287 LYS A O 1
ATOM 2324 N N . GLU A 1 288 ? -12.691 12.147 -8.029 1.00 59.72 288 GLU A N 1
ATOM 2325 C CA . GLU A 1 288 ? -13.092 11.438 -6.811 1.00 59.72 288 GLU A CA 1
ATOM 2326 C C . GLU A 1 288 ? -13.161 12.407 -5.617 1.00 59.72 288 GLU A C 1
ATOM 2328 O O . GLU A 1 288 ? -14.121 12.361 -4.849 1.00 59.72 288 GLU A O 1
ATOM 2333 N N . GLU A 1 289 ? -12.228 13.358 -5.525 1.00 58.19 289 GLU A N 1
ATOM 2334 C CA . GLU A 1 289 ? -12.224 14.430 -4.526 1.00 58.19 289 GLU A CA 1
ATOM 2335 C C . GLU A 1 289 ? -13.374 15.430 -4.749 1.00 58.19 289 GLU A C 1
ATOM 2337 O O . GLU A 1 289 ? -14.064 15.806 -3.804 1.00 58.19 289 GLU A O 1
ATOM 2342 N N . GLU A 1 290 ? -13.672 15.808 -5.995 1.00 54.78 290 GLU A N 1
ATOM 2343 C CA . GLU A 1 290 ? -14.831 16.644 -6.336 1.00 54.78 290 GLU A CA 1
ATOM 2344 C C . GLU A 1 290 ? -16.175 15.959 -6.062 1.00 54.78 290 GLU A C 1
ATOM 2346 O O . GLU A 1 290 ? -17.129 16.639 -5.697 1.00 54.78 290 GLU A O 1
ATOM 2351 N N . VAL A 1 291 ? -16.286 14.636 -6.214 1.00 50.12 291 VAL A N 1
ATOM 2352 C CA . VAL A 1 291 ? -17.506 13.889 -5.860 1.00 50.12 291 VAL A CA 1
ATOM 2353 C C . VAL A 1 291 ? -17.689 13.842 -4.343 1.00 50.12 291 VAL A C 1
ATOM 2355 O O . VAL A 1 291 ? -18.807 14.046 -3.866 1.00 50.12 291 VAL A O 1
ATOM 2358 N N . LEU A 1 292 ? -16.605 13.647 -3.588 1.00 47.22 292 LEU A N 1
ATOM 2359 C CA . LEU A 1 292 ? -16.623 13.707 -2.124 1.00 47.22 292 LEU A CA 1
ATOM 2360 C C . LEU A 1 292 ? -16.995 15.119 -1.632 1.00 47.22 292 LEU A C 1
ATOM 2362 O O . LEU A 1 292 ? -17.921 15.263 -0.838 1.00 47.22 292 LEU A O 1
ATOM 2366 N N . ASN A 1 293 ? -16.391 16.167 -2.199 1.00 46.00 293 ASN A N 1
ATOM 2367 C CA . ASN A 1 293 ? -16.669 17.570 -1.854 1.00 46.00 293 ASN A CA 1
ATOM 2368 C C . ASN A 1 293 ? -18.006 18.091 -2.438 1.00 46.00 293 ASN A C 1
ATOM 2370 O O . ASN A 1 293 ? -18.617 19.037 -1.938 1.00 46.00 293 ASN A O 1
ATOM 2374 N N . GLY A 1 294 ? -18.484 17.510 -3.537 1.00 37.94 294 GLY A N 1
ATOM 2375 C CA . GLY A 1 294 ? -19.750 17.839 -4.197 1.00 37.94 294 GLY A CA 1
ATOM 2376 C C . GLY A 1 294 ? -20.958 17.240 -3.479 1.00 37.94 294 GLY A C 1
ATOM 2377 O O . GLY A 1 294 ? -22.025 17.861 -3.453 1.00 37.94 294 GLY A O 1
ATOM 2378 N N . ALA A 1 295 ? -20.780 16.085 -2.829 1.00 41.50 295 ALA A N 1
ATOM 2379 C CA . ALA A 1 295 ? -21.741 15.546 -1.871 1.00 41.50 295 ALA A CA 1
ATOM 2380 C C . ALA A 1 295 ? -21.944 16.494 -0.670 1.00 41.50 295 ALA A C 1
ATOM 2382 O O . ALA A 1 295 ? -23.072 16.629 -0.204 1.00 41.50 295 ALA A O 1
ATOM 2383 N N . GLU A 1 296 ? -20.906 17.230 -0.251 1.00 42.25 296 GLU A N 1
ATOM 2384 C CA . GLU A 1 296 ? -20.987 18.275 0.787 1.00 42.25 296 GLU A CA 1
ATOM 2385 C C . GLU A 1 296 ? -21.644 19.584 0.284 1.00 42.25 296 GLU A C 1
ATOM 2387 O O . GLU A 1 296 ? -22.358 20.281 1.012 1.00 42.25 296 GLU A O 1
ATOM 2392 N N . LYS A 1 297 ? -21.465 19.949 -0.994 1.00 36.06 297 LYS A N 1
ATOM 2393 C CA . LYS A 1 297 ? -22.074 21.172 -1.564 1.00 36.06 297 LYS A CA 1
ATOM 2394 C C . LYS A 1 297 ? -23.548 21.018 -1.943 1.00 36.06 297 LYS A C 1
ATOM 2396 O O . LYS A 1 297 ? -24.294 22.000 -1.866 1.00 36.06 297 LYS A O 1
ATOM 2401 N N . ASN A 1 298 ? -23.994 19.818 -2.316 1.00 33.53 298 ASN A N 1
ATOM 2402 C CA . ASN A 1 298 ? -25.402 19.549 -2.634 1.00 33.53 298 ASN A CA 1
ATOM 2403 C C . ASN A 1 298 ? -26.289 19.409 -1.385 1.00 33.53 298 ASN A C 1
ATOM 2405 O O . ASN A 1 298 ? -27.485 19.680 -1.468 1.00 33.53 298 ASN A O 1
ATOM 2409 N N . THR A 1 299 ? -25.721 19.102 -0.216 1.00 40.16 299 THR A N 1
ATOM 2410 C CA . THR A 1 299 ? -26.389 19.293 1.085 1.00 40.16 299 THR A CA 1
ATOM 2411 C C . THR A 1 299 ? -26.468 20.769 1.479 1.00 40.16 299 THR A C 1
ATOM 2413 O O . THR A 1 299 ? -27.454 21.184 2.082 1.00 40.16 299 THR A O 1
ATOM 2416 N N . THR A 1 300 ? -25.497 21.594 1.075 1.00 33.91 300 THR A N 1
ATOM 2417 C CA . THR A 1 300 ? -25.487 23.035 1.390 1.00 33.91 300 THR A CA 1
ATOM 2418 C C . THR A 1 300 ? -26.406 23.858 0.465 1.00 33.91 300 THR A C 1
A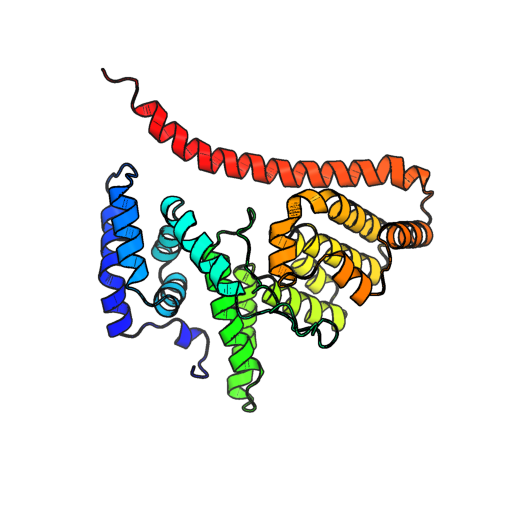TOM 2420 O O . THR A 1 300 ? -27.045 24.810 0.907 1.00 33.91 300 THR A O 1
ATOM 2423 N N . SER A 1 301 ? -26.542 23.482 -0.813 1.00 31.61 301 SER A N 1
ATOM 2424 C CA . SER A 1 301 ? -27.319 24.251 -1.810 1.00 31.61 301 SER A CA 1
ATOM 2425 C C . SER A 1 301 ? -28.830 23.979 -1.788 1.00 31.61 301 SER A C 1
ATOM 2427 O O . SER A 1 301 ? -29.602 24.785 -2.303 1.00 31.61 301 SER A O 1
ATOM 2429 N N . ALA A 1 302 ? -29.278 22.888 -1.157 1.00 32.44 302 ALA A N 1
ATOM 2430 C CA . ALA A 1 302 ? -30.703 22.625 -0.937 1.00 32.44 302 ALA A CA 1
ATOM 2431 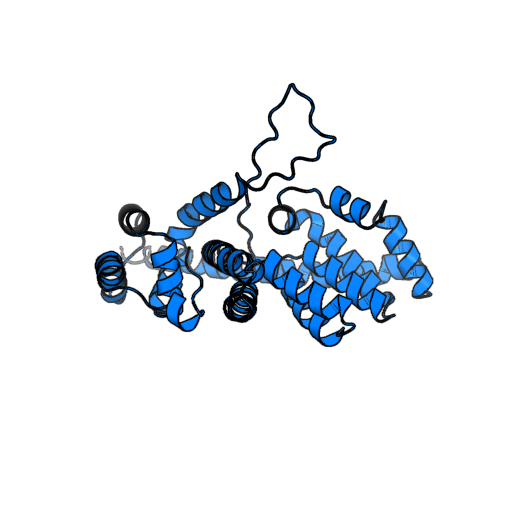C C . ALA A 1 302 ? -31.311 23.478 0.201 1.00 32.44 302 ALA A C 1
ATOM 2433 O O . ALA A 1 302 ? -32.530 23.512 0.352 1.00 32.44 302 ALA A O 1
ATOM 2434 N N . ILE A 1 303 ? -30.484 24.189 0.982 1.00 40.12 303 ILE A N 1
ATOM 2435 C CA . ILE A 1 303 ? -30.914 24.964 2.161 1.00 40.12 303 ILE A CA 1
ATOM 2436 C C . ILE A 1 303 ? -31.230 26.436 1.815 1.00 40.12 303 ILE A C 1
ATOM 2438 O O . ILE A 1 303 ? -31.913 27.115 2.576 1.00 40.12 303 ILE A O 1
ATOM 2442 N N . THR A 1 304 ? -30.845 26.936 0.635 1.00 33.38 304 THR A N 1
ATOM 2443 C CA . THR A 1 304 ? -30.999 28.367 0.285 1.00 33.38 304 THR A CA 1
ATOM 2444 C C . THR A 1 304 ? -32.193 28.691 -0.625 1.00 33.38 304 THR A C 1
ATOM 2446 O O . THR A 1 304 ? -32.217 29.754 -1.239 1.00 33.38 304 THR A O 1
ATOM 2449 N N . MET A 1 305 ? -33.201 27.817 -0.733 1.00 31.84 305 MET A N 1
ATOM 2450 C CA . MET A 1 305 ? -34.438 28.120 -1.481 1.00 31.84 305 MET A CA 1
ATOM 2451 C C . MET A 1 305 ? -35.726 27.712 -0.754 1.00 31.84 305 MET A C 1
ATOM 2453 O O . MET A 1 305 ? -36.652 27.205 -1.378 1.00 31.84 305 MET A O 1
ATOM 2457 N N . GLN A 1 306 ? -35.814 27.968 0.554 1.00 34.56 306 GLN A N 1
ATOM 2458 C CA . GLN A 1 306 ? -37.101 28.113 1.251 1.00 34.56 306 GLN A CA 1
ATOM 2459 C C . GLN A 1 306 ? -37.007 29.180 2.353 1.00 34.56 306 GLN A C 1
ATOM 2461 O O . GLN A 1 306 ? -37.006 28.862 3.538 1.00 34.56 306 GLN A O 1
ATOM 2466 N N . TYR A 1 307 ? -36.927 30.445 1.939 1.00 37.59 307 TYR A N 1
ATOM 2467 C CA . TYR A 1 307 ? -37.483 31.592 2.664 1.00 37.59 307 TYR A CA 1
ATOM 2468 C C . TYR A 1 307 ? -38.133 32.528 1.650 1.00 37.59 307 TYR A C 1
ATOM 2470 O O . TYR A 1 307 ? -37.491 32.779 0.605 1.00 37.59 307 TYR A O 1
#

pLDDT: mean 84.88, std 17.17, range [31.61, 98.0]

Organism: NCBI:txid45071

InterPro domains:
  IPR040808 Protein of unknown function DUF5630 [PF18632] (46-254)

Foldseek 3Di:
DDLDALVVLLDDDPVLVVLCVVVVVVLVVVVDDDDDDPVVLVVVLVSVVSHDLSSLLSPCVVDVSSVVVCQPPSCQVVLQVVQQVVLQVPDDPPVVPPPVPDDDRGQGAGDALLARSSLLVSLVSLLVLLVVQCPDPDPVSNVNNVVSLVSSVVSVHQVSLVVQLVVCVVVVVLVSNCVSLVSCCSRQPLVSLQSQLVSCVVVLVLLSSLLSLLLSVVCVVVRVNSCCRNPSHDDPCRVCVVVVNNDSVVVNVVSCVSVVHDVVCCVPPSNVVSVVVNVVSVVVSVVVVCVVVVVVVVVVVVPPPDD

Sequence (307 aa):
MEHIPFTEFVKLSKEELIALNPILALIEQQQQDKVETEAYTAVLVNIIKNIDLGVLIRATFTYPKLDDFCKLPVLTPFWNERWRLSGRGHNPIDEEDINDDEPAKPHEYKPQVTLPTFDLLKGIYIYVQYKFNNTSENSRYRSYAHAYLKCAAQLGYFPALNAMYLDAFQAGKLDQALIYALRLAELYWTPGYLLLCLINYQADNYQEALLNLLVAEKLLPFSGAMINNAYQGDSIESILRGAGLNDLTTAKHFLAELSHLPMSYVTSSLYKQAKKITDNILQKFDKEEEVLNGAEKNTTSAITMQY